Protein AF-A0A066ZMX2-F1 (afdb_monomer_lite)

Secondary structure (DSSP, 8-state):
--HHHHHHHHHHHHHHHHHH-PPPP-------S-PPPHHHHHHHHHHHHHHHHHHHH--SHHHHHHHHHHHHHHHHHHHHHHHHH-S--TT-HHHHHHHHHHHHHH-STTTHHHHHHHHHTTPPP-TT--S-HHHHHHHHHHHHHHHHHHHT----THHHHHHHHHHHTTSS---HHHHHHHHHHHHHHHHHTT-HHHHHHHHHHHHHH-TTSS-HHHHHHHHHH-

Structure (mmCIF, N/CA/C/O backbone):
data_AF-A0A066ZMX2-F1
#
_entry.id   AF-A0A066ZMX2-F1
#
loop_
_atom_site.group_PDB
_atom_site.id
_atom_site.type_symbol
_atom_site.label_atom_id
_atom_site.label_alt_id
_atom_site.label_comp_id
_atom_site.label_asym_id
_atom_site.label_entity_id
_atom_site.label_seq_id
_atom_site.pdbx_PDB_ins_code
_atom_site.Cartn_x
_atom_site.Cartn_y
_atom_site.Cartn_z
_atom_site.occupancy
_atom_site.B_iso_or_equiv
_atom_site.auth_seq_id
_atom_site.auth_comp_id
_atom_site.auth_asym_id
_atom_site.auth_atom_id
_atom_site.pdbx_PDB_model_num
ATOM 1 N N . MET A 1 1 ? -2.407 29.915 6.569 1.00 44.91 1 MET A N 1
ATOM 2 C CA . MET A 1 1 ? -1.915 29.468 5.244 1.00 44.91 1 MET A CA 1
ATOM 3 C C . MET A 1 1 ? -1.936 27.946 5.216 1.00 44.91 1 MET A C 1
ATOM 5 O O . MET A 1 1 ? -1.487 27.346 6.179 1.00 44.91 1 MET A O 1
ATOM 9 N N . SER A 1 2 ? -2.537 27.330 4.193 1.00 49.97 2 SER A N 1
ATOM 10 C CA . SER A 1 2 ? -2.798 25.880 4.171 1.00 49.97 2 SER A CA 1
ATOM 11 C C . SER A 1 2 ? -1.513 25.056 4.014 1.00 49.97 2 SER A C 1
ATOM 13 O O . SER A 1 2 ? -0.726 25.305 3.100 1.00 49.97 2 SER A O 1
ATOM 15 N N . ILE A 1 3 ? -1.333 24.047 4.873 1.00 50.31 3 ILE A N 1
ATOM 16 C CA . ILE A 1 3 ? -0.210 23.088 4.867 1.00 50.31 3 ILE A CA 1
ATOM 17 C C . ILE A 1 3 ? -0.096 22.364 3.511 1.00 50.31 3 ILE A C 1
ATOM 19 O O . ILE A 1 3 ? 1.007 22.119 3.023 1.00 50.31 3 ILE A O 1
ATOM 23 N N . ALA A 1 4 ? -1.225 22.134 2.830 1.00 46.50 4 ALA A N 1
ATOM 24 C CA . ALA A 1 4 ? -1.264 21.530 1.496 1.00 46.50 4 ALA A CA 1
ATOM 25 C C . ALA A 1 4 ? -0.523 22.367 0.433 1.00 46.50 4 ALA A C 1
ATOM 27 O O . ALA A 1 4 ? 0.076 21.823 -0.497 1.00 46.50 4 ALA A O 1
ATOM 28 N N . LEU A 1 5 ? -0.515 23.697 0.581 1.00 56.00 5 LEU A N 1
ATOM 29 C CA . LEU A 1 5 ? 0.176 24.591 -0.347 1.00 56.00 5 LEU A CA 1
ATOM 30 C C . LEU A 1 5 ? 1.694 24.582 -0.118 1.00 56.00 5 LEU A C 1
ATOM 32 O O . LEU A 1 5 ? 2.456 24.679 -1.077 1.00 56.00 5 LEU A O 1
ATOM 36 N N . ALA A 1 6 ? 2.131 24.429 1.135 1.00 58.12 6 ALA A N 1
ATOM 37 C CA . ALA A 1 6 ? 3.546 24.312 1.481 1.00 58.12 6 ALA A CA 1
ATOM 38 C C . ALA A 1 6 ? 4.147 23.005 0.940 1.00 58.12 6 ALA A C 1
ATOM 40 O O . ALA A 1 6 ? 5.227 23.019 0.354 1.00 58.12 6 ALA A O 1
ATOM 41 N N . HIS A 1 7 ? 3.405 21.899 1.031 1.00 57.31 7 HIS A N 1
ATOM 42 C CA . HIS A 1 7 ? 3.832 20.611 0.488 1.00 57.31 7 HIS A CA 1
ATOM 43 C C . HIS A 1 7 ? 3.911 20.618 -1.046 1.00 57.31 7 HIS A C 1
ATOM 45 O O . HIS A 1 7 ? 4.918 20.214 -1.616 1.00 57.31 7 HIS A O 1
ATOM 51 N N . LYS A 1 8 ? 2.903 21.176 -1.733 1.00 56.59 8 LYS A N 1
ATOM 52 C CA . LYS A 1 8 ? 2.921 21.316 -3.202 1.00 56.59 8 LYS A CA 1
ATOM 53 C C . LYS A 1 8 ? 4.101 22.163 -3.697 1.00 56.59 8 LYS A C 1
ATOM 55 O O . LYS A 1 8 ? 4.636 21.897 -4.768 1.00 56.59 8 LYS A O 1
ATOM 60 N N . ARG A 1 9 ? 4.515 23.171 -2.919 1.00 71.00 9 ARG A N 1
ATOM 61 C CA . ARG A 1 9 ? 5.718 23.975 -3.194 1.00 71.00 9 ARG A CA 1
ATOM 62 C C . ARG A 1 9 ? 6.999 23.168 -2.986 1.00 71.00 9 ARG A C 1
ATOM 64 O O . ARG A 1 9 ? 7.857 23.213 -3.856 1.00 71.00 9 ARG A O 1
ATOM 71 N N . LYS A 1 10 ? 7.078 22.381 -1.909 1.00 69.06 10 LYS A N 1
ATOM 72 C CA . LYS A 1 10 ? 8.215 21.491 -1.630 1.00 69.06 10 LYS A CA 1
ATOM 73 C C . LYS A 1 10 ? 8.395 20.430 -2.720 1.00 69.06 10 LYS A C 1
ATOM 75 O O . LYS A 1 10 ? 9.499 20.267 -3.218 1.00 69.06 10 LYS A O 1
ATOM 80 N N . MET A 1 11 ? 7.312 19.788 -3.164 1.00 70.81 11 MET A N 1
ATOM 81 C CA . MET A 1 11 ? 7.364 18.805 -4.258 1.00 70.81 11 MET A CA 1
ATOM 82 C C . MET A 1 11 ? 7.827 19.431 -5.578 1.00 70.81 11 MET A C 1
ATOM 84 O O . MET A 1 11 ? 8.602 18.828 -6.310 1.00 70.81 11 MET A O 1
ATOM 88 N N . ARG A 1 12 ? 7.407 20.671 -5.859 1.00 74.25 12 ARG A N 1
ATOM 89 C CA . ARG A 1 12 ? 7.821 21.401 -7.064 1.00 74.25 12 ARG A CA 1
ATOM 90 C C . ARG A 1 12 ? 9.284 21.863 -7.005 1.00 74.25 12 ARG A C 1
ATOM 92 O O . ARG A 1 12 ? 9.945 21.864 -8.033 1.00 74.25 12 ARG A O 1
ATOM 99 N N . GLN A 1 13 ? 9.790 22.221 -5.823 1.00 72.88 13 GLN A N 1
ATOM 100 C CA . GLN A 1 13 ? 11.210 22.535 -5.618 1.00 72.88 13 GLN A CA 1
ATOM 101 C C . GLN A 1 13 ? 12.093 21.300 -5.789 1.00 72.88 13 GLN A C 1
ATOM 103 O O . GLN A 1 13 ? 13.079 21.369 -6.509 1.00 72.88 13 GLN A O 1
ATOM 108 N N . LEU A 1 14 ? 11.696 20.156 -5.225 1.00 65.38 14 LEU A N 1
ATOM 109 C CA . LEU A 1 14 ? 12.422 18.894 -5.406 1.00 65.38 14 LEU A CA 1
ATOM 110 C C . LEU A 1 14 ? 12.459 18.455 -6.878 1.00 65.38 14 LEU A C 1
ATOM 112 O O . LEU A 1 14 ? 13.464 17.917 -7.331 1.00 65.38 14 LEU A O 1
ATOM 116 N N . GLN A 1 15 ? 11.393 18.729 -7.635 1.00 63.59 15 GLN A N 1
ATOM 117 C CA . GLN A 1 15 ? 11.343 18.481 -9.077 1.00 63.59 15 GLN A CA 1
ATOM 118 C C . GLN A 1 15 ? 12.320 19.381 -9.856 1.00 63.59 15 GLN A C 1
ATOM 120 O O . GLN A 1 15 ? 13.060 18.888 -10.699 1.00 63.59 15 GLN A O 1
ATOM 125 N N . GLN A 1 16 ? 12.397 20.673 -9.521 1.00 65.88 16 GLN A N 1
ATOM 126 C CA . GLN A 1 16 ? 13.340 21.616 -10.144 1.00 65.88 16 GLN A CA 1
ATOM 127 C C . GLN A 1 16 ? 14.805 21.341 -9.765 1.00 65.88 16 GLN A C 1
ATOM 129 O O . GLN A 1 16 ? 15.701 21.489 -10.592 1.00 65.88 16 GLN A O 1
ATOM 134 N N . GLU A 1 17 ? 15.064 20.911 -8.530 1.00 58.88 17 GLU A N 1
ATOM 135 C CA . GLU A 1 17 ? 16.402 20.523 -8.068 1.00 58.88 17 GLU A CA 1
ATOM 136 C C . GLU A 1 17 ? 16.883 19.215 -8.713 1.00 58.88 17 GLU A C 1
ATOM 138 O O . GLU A 1 17 ? 18.080 19.056 -8.953 1.00 58.88 17 GLU A O 1
ATOM 143 N N . ALA A 1 18 ? 15.966 18.293 -9.027 1.00 58.44 18 ALA A N 1
ATOM 144 C CA . ALA A 1 18 ? 16.272 17.075 -9.774 1.00 58.44 18 ALA A CA 1
ATOM 145 C C . ALA A 1 18 ? 16.585 17.367 -11.253 1.00 58.44 18 ALA A C 1
ATOM 147 O O . ALA A 1 18 ? 17.502 16.769 -11.809 1.00 58.44 18 ALA A O 1
ATOM 148 N N . GLU A 1 19 ? 15.889 18.329 -11.867 1.00 50.25 19 GLU A N 1
ATOM 149 C CA . GLU A 1 19 ? 16.158 18.787 -13.241 1.00 50.25 19 GLU A CA 1
ATOM 150 C C . GLU A 1 19 ? 17.521 19.495 -13.378 1.00 50.25 19 GLU A C 1
ATOM 152 O O . GL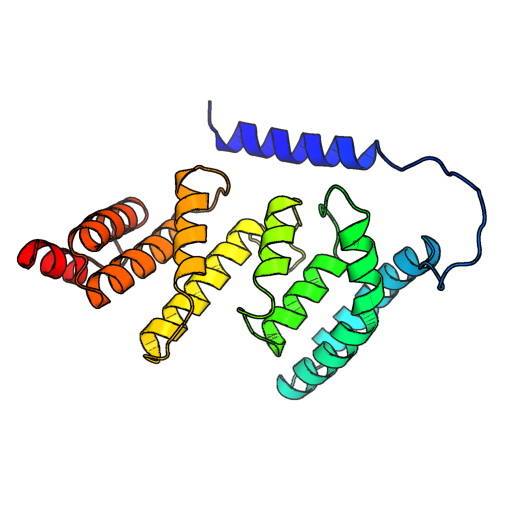U A 1 19 ? 18.125 19.460 -14.447 1.00 50.25 19 GLU A O 1
ATOM 157 N N . GLN A 1 20 ? 18.040 20.098 -12.301 1.00 50.03 20 GLN A N 1
ATOM 158 C CA . GLN A 1 20 ? 19.338 20.792 -12.291 1.00 50.03 20 GLN A CA 1
ATOM 159 C C . GLN A 1 20 ? 20.540 19.903 -11.931 1.00 50.03 20 GLN A C 1
ATOM 161 O O . GLN A 1 20 ? 21.677 20.315 -12.150 1.00 50.03 20 GLN A O 1
ATOM 166 N N . LYS A 1 21 ? 20.329 18.693 -11.396 1.00 45.41 21 LYS A N 1
ATOM 167 C CA . LYS A 1 21 ? 21.398 17.774 -10.958 1.00 45.41 21 LYS A CA 1
ATOM 168 C C . LYS A 1 21 ? 21.592 16.588 -11.910 1.00 45.41 21 LYS A C 1
ATOM 170 O O . LYS A 1 21 ? 21.638 15.441 -11.470 1.00 45.41 21 LYS A O 1
ATOM 175 N N . GLN A 1 22 ? 21.736 16.847 -13.209 1.00 37.38 22 GLN A N 1
ATOM 176 C CA . GLN A 1 22 ? 22.359 15.857 -14.095 1.00 37.38 22 GLN A CA 1
ATOM 177 C C . GLN A 1 22 ? 23.855 15.766 -13.749 1.00 37.38 22 GLN A C 1
ATOM 179 O O . GLN A 1 22 ? 24.522 16.801 -13.750 1.00 37.38 22 GLN A O 1
ATOM 184 N N . PRO A 1 23 ? 24.397 14.583 -13.414 1.00 46.00 23 PRO A N 1
ATOM 185 C CA . PRO A 1 23 ? 25.810 14.466 -13.104 1.00 46.00 23 PRO A CA 1
ATOM 186 C C . PRO A 1 23 ? 26.649 14.555 -14.383 1.00 46.00 23 PRO A C 1
ATOM 188 O O . PRO A 1 23 ? 26.452 13.815 -15.347 1.00 46.00 23 PRO A O 1
ATOM 191 N N . GLU A 1 24 ? 27.587 15.495 -14.340 1.00 41.16 24 GLU A N 1
ATOM 192 C CA . GLU A 1 24 ? 28.732 15.643 -15.229 1.00 41.16 24 GLU A CA 1
ATOM 193 C C . GLU A 1 24 ? 29.638 14.400 -15.107 1.00 41.16 24 GLU A C 1
ATOM 195 O O . GLU A 1 24 ? 29.854 13.865 -14.018 1.00 41.16 24 GLU A O 1
ATOM 200 N N . SER A 1 25 ? 30.100 13.903 -16.253 1.00 41.56 25 SER A N 1
ATOM 201 C CA . SER A 1 25 ? 30.805 12.631 -16.449 1.00 41.56 25 SER A CA 1
ATOM 202 C C . SER A 1 25 ? 32.097 12.488 -15.638 1.00 41.56 25 SER A C 1
ATOM 204 O O . SER A 1 25 ? 32.918 13.403 -15.630 1.00 41.56 25 SER A O 1
ATOM 206 N N . LEU A 1 26 ? 32.352 11.292 -15.094 1.00 38.03 26 LEU A N 1
ATOM 207 C CA . LEU A 1 26 ? 33.681 10.886 -14.629 1.00 38.03 26 LEU A CA 1
ATOM 208 C C . LEU A 1 26 ? 34.094 9.554 -15.265 1.00 38.03 26 LEU A C 1
ATOM 210 O O . LEU A 1 26 ? 33.458 8.522 -15.064 1.00 38.03 26 LEU A O 1
ATOM 214 N N . GLU A 1 27 ? 35.183 9.606 -16.032 1.00 45.22 27 GLU A N 1
ATOM 215 C CA . GLU A 1 27 ? 35.961 8.447 -16.463 1.00 45.22 27 GLU A CA 1
ATOM 216 C C . GLU A 1 27 ? 36.789 7.900 -15.292 1.00 45.22 27 GLU A C 1
ATOM 218 O O . GLU A 1 27 ? 37.417 8.668 -14.566 1.00 45.22 27 GLU A O 1
ATOM 223 N N . THR A 1 28 ? 36.863 6.576 -15.140 1.00 33.50 28 THR A N 1
ATOM 224 C CA . THR A 1 28 ? 38.117 5.817 -14.940 1.00 33.50 28 THR A CA 1
ATOM 225 C C . THR A 1 28 ? 37.807 4.325 -14.835 1.00 33.50 28 THR A C 1
ATOM 227 O O . THR A 1 28 ? 36.862 3.910 -14.173 1.00 33.50 28 THR A O 1
ATOM 230 N N . GLY A 1 29 ? 38.587 3.510 -15.545 1.00 42.88 29 GLY A N 1
ATOM 231 C CA . GLY A 1 29 ? 38.352 2.075 -15.663 1.00 42.88 29 GLY A CA 1
ATOM 232 C C . GLY A 1 29 ? 38.890 1.250 -14.498 1.00 42.88 29 GLY A C 1
ATOM 233 O O . GLY A 1 29 ? 39.952 1.539 -13.956 1.00 42.88 29 GLY A O 1
ATOM 234 N N . THR A 1 30 ? 38.203 0.152 -14.185 1.00 31.91 30 THR A N 1
ATOM 235 C CA . THR A 1 30 ? 38.774 -1.131 -13.741 1.00 31.91 30 THR A CA 1
ATOM 236 C C . THR A 1 30 ? 37.740 -2.231 -14.040 1.00 31.91 30 THR A C 1
ATOM 238 O O . THR A 1 30 ? 36.553 -1.951 -14.166 1.00 31.91 30 THR A O 1
ATOM 241 N N . VAL A 1 31 ? 38.197 -3.465 -14.262 1.00 48.75 31 VAL A N 1
ATOM 242 C CA . VAL A 1 31 ? 37.410 -4.605 -14.766 1.00 48.75 31 VAL A CA 1
ATOM 243 C C . VAL A 1 31 ? 36.279 -4.987 -13.803 1.00 48.75 31 VAL A C 1
ATOM 245 O O . VAL A 1 31 ? 36.534 -5.626 -12.787 1.00 48.75 31 VAL A O 1
ATOM 248 N N . GLU A 1 32 ? 35.031 -4.663 -14.140 1.00 38.44 32 GLU A N 1
ATOM 249 C CA . GLU A 1 32 ? 33.846 -5.066 -13.375 1.00 38.44 32 GLU A CA 1
ATOM 250 C C . GLU A 1 32 ? 32.729 -5.547 -14.315 1.00 38.44 32 GLU A C 1
ATOM 252 O O . GLU A 1 32 ? 32.723 -5.234 -15.506 1.00 38.44 32 GLU A O 1
ATOM 257 N N . LYS A 1 33 ? 31.828 -6.389 -13.786 1.00 41.16 33 LYS A N 1
ATOM 258 C CA . LYS A 1 33 ? 30.612 -6.921 -14.445 1.00 41.16 33 LYS A CA 1
ATOM 259 C C . LYS A 1 33 ? 29.946 -5.847 -15.315 1.00 41.16 33 LYS A C 1
ATOM 261 O O . LYS A 1 33 ? 30.040 -4.694 -14.921 1.00 41.16 33 LYS A O 1
ATOM 266 N N . PRO A 1 34 ? 29.250 -6.181 -16.424 1.00 46.56 34 PRO A N 1
ATOM 267 C CA . PRO A 1 34 ? 28.679 -5.163 -17.302 1.00 46.56 34 PRO A CA 1
ATOM 268 C C . PRO A 1 34 ? 27.754 -4.256 -16.486 1.00 46.56 34 PRO A C 1
ATOM 270 O O . PRO A 1 34 ? 26.636 -4.637 -16.140 1.00 46.56 34 PRO A O 1
ATOM 273 N N . VAL A 1 35 ? 28.274 -3.089 -16.114 1.00 60.34 35 VAL A N 1
ATOM 274 C CA . VAL A 1 35 ? 27.521 -2.022 -15.477 1.00 60.34 35 VAL A CA 1
ATOM 275 C C . VAL A 1 35 ? 26.615 -1.517 -16.583 1.00 60.34 35 VAL A C 1
ATOM 277 O O . VAL A 1 35 ? 27.104 -1.149 -17.653 1.00 60.34 35 VAL A O 1
ATOM 280 N N . LEU A 1 36 ? 25.302 -1.598 -16.365 1.00 69.31 36 LEU A N 1
ATOM 281 C CA . LEU A 1 36 ? 24.330 -1.065 -17.311 1.00 69.31 36 LEU A CA 1
ATOM 282 C C . LEU A 1 36 ? 24.702 0.386 -17.597 1.00 69.31 36 LEU A C 1
ATOM 284 O O . LEU A 1 36 ? 24.808 1.207 -16.687 1.00 69.31 36 LEU A O 1
ATOM 288 N N . THR A 1 37 ? 24.945 0.690 -18.864 1.00 76.69 37 THR A N 1
ATOM 289 C CA . THR A 1 37 ? 25.309 2.042 -19.263 1.00 76.69 37 THR A CA 1
ATOM 290 C C . THR A 1 37 ? 24.077 2.941 -19.196 1.00 76.69 37 THR A C 1
ATOM 292 O O . THR A 1 37 ? 22.932 2.482 -19.248 1.00 76.69 37 THR A O 1
ATOM 295 N N . GLN A 1 38 ? 24.281 4.258 -19.160 1.00 72.31 38 GLN A N 1
ATOM 296 C CA . GLN A 1 38 ? 23.174 5.214 -19.267 1.00 72.31 38 GLN A CA 1
ATOM 297 C C . GLN A 1 38 ? 22.353 5.008 -20.558 1.00 72.31 38 GLN A C 1
ATOM 299 O O . GLN A 1 38 ? 21.141 5.224 -20.568 1.00 72.31 38 GLN A O 1
ATOM 304 N N . ALA A 1 39 ? 22.994 4.526 -21.630 1.00 73.19 39 ALA A N 1
ATOM 305 C CA . ALA A 1 39 ? 22.327 4.156 -22.874 1.00 73.19 39 ALA A CA 1
ATOM 306 C C . ALA A 1 39 ? 21.406 2.933 -22.703 1.00 73.19 39 ALA A C 1
ATOM 308 O O . ALA A 1 39 ? 20.306 2.918 -23.258 1.00 73.19 39 ALA A O 1
ATOM 309 N N . ASP A 1 40 ? 21.796 1.946 -21.892 1.00 79.31 40 ASP A N 1
ATOM 310 C CA . ASP A 1 40 ? 20.967 0.769 -21.601 1.00 79.31 40 ASP A CA 1
ATOM 311 C C . ASP A 1 40 ? 19.734 1.130 -20.757 1.00 79.31 40 ASP A C 1
ATOM 313 O O . ASP A 1 40 ? 18.637 0.609 -20.986 1.00 79.31 40 ASP A O 1
ATOM 317 N N . LEU A 1 41 ? 19.874 2.075 -19.822 1.00 77.44 41 LEU A N 1
ATOM 318 C CA . LEU A 1 41 ? 18.753 2.609 -19.036 1.00 77.44 41 LEU A CA 1
ATOM 319 C C . LEU A 1 41 ? 17.780 3.428 -19.904 1.00 77.44 41 LEU A C 1
ATOM 321 O O . LEU A 1 41 ? 16.558 3.284 -19.789 1.00 77.44 41 LEU A O 1
ATOM 325 N N . ALA A 1 42 ? 18.305 4.244 -20.822 1.00 75.00 42 ALA A N 1
ATOM 326 C CA . ALA A 1 42 ? 17.492 4.993 -21.782 1.00 75.00 42 ALA A CA 1
ATOM 327 C C . ALA A 1 42 ? 16.737 4.059 -22.745 1.00 75.00 42 ALA A C 1
ATOM 329 O O . ALA A 1 42 ? 15.545 4.252 -23.005 1.00 75.00 42 ALA A O 1
ATOM 330 N N . LYS A 1 43 ? 17.397 2.995 -23.216 1.00 82.00 43 LYS A N 1
ATOM 331 C CA . LYS A 1 43 ? 16.760 1.949 -24.023 1.00 82.00 43 LYS A CA 1
ATOM 332 C C . LYS A 1 43 ? 15.652 1.239 -23.246 1.00 82.00 43 LYS A C 1
ATOM 334 O O . LYS A 1 43 ? 14.549 1.104 -23.763 1.00 82.00 43 LYS A O 1
ATOM 339 N N . SER A 1 44 ? 15.908 0.873 -21.990 1.00 84.44 44 SER A N 1
ATOM 340 C CA . SER A 1 44 ? 14.910 0.230 -21.122 1.00 84.44 44 SER A CA 1
ATOM 341 C C . SER A 1 44 ? 13.641 1.076 -20.973 1.00 84.44 44 SER A C 1
ATOM 343 O O . SER A 1 44 ? 12.539 0.531 -20.957 1.00 84.44 44 SER A O 1
ATOM 345 N N . SER A 1 45 ? 13.791 2.403 -20.927 1.00 78.19 45 SER A N 1
ATOM 346 C CA . SER A 1 45 ? 12.664 3.343 -20.879 1.00 78.19 45 SER A CA 1
ATOM 347 C C . SER A 1 45 ? 11.869 3.390 -22.188 1.00 78.19 45 SER A C 1
ATOM 349 O O . SER A 1 45 ? 10.655 3.536 -22.150 1.00 78.19 45 SER A O 1
ATOM 351 N N . THR A 1 46 ? 12.527 3.229 -23.340 1.00 82.06 46 THR A N 1
ATOM 352 C CA . THR A 1 46 ? 11.849 3.163 -24.650 1.00 82.06 46 THR A CA 1
ATOM 353 C C . THR A 1 46 ? 11.108 1.837 -24.823 1.00 82.06 46 THR A C 1
ATOM 355 O O . THR A 1 46 ? 9.957 1.813 -25.255 1.00 82.06 46 THR A O 1
ATOM 358 N N . ASP A 1 47 ? 11.744 0.731 -24.433 1.00 91.56 47 ASP A N 1
ATOM 359 C CA . ASP A 1 47 ? 11.142 -0.604 -24.488 1.00 91.56 47 ASP A CA 1
ATOM 360 C C . ASP A 1 47 ? 9.888 -0.695 -23.595 1.00 91.56 47 ASP A C 1
ATOM 362 O O . ASP A 1 47 ? 8.941 -1.411 -23.925 1.00 91.56 47 ASP A O 1
ATOM 366 N N . LEU A 1 48 ? 9.853 0.072 -22.496 1.00 94.44 48 LEU A N 1
ATOM 367 C CA . LEU A 1 48 ? 8.748 0.077 -21.536 1.00 94.44 48 LEU A CA 1
ATOM 368 C C . LEU A 1 48 ? 7.415 0.474 -22.181 1.00 94.44 48 LEU A C 1
ATOM 370 O O . LEU A 1 48 ? 6.392 -0.145 -21.896 1.00 94.44 48 LEU A O 1
ATOM 374 N N . ASP A 1 49 ? 7.400 1.472 -23.065 1.00 92.19 49 ASP A N 1
ATOM 375 C CA . ASP A 1 49 ? 6.160 1.931 -23.704 1.00 92.19 49 ASP A CA 1
ATOM 376 C C . ASP A 1 49 ? 5.571 0.871 -24.654 1.00 92.19 49 ASP A C 1
ATOM 378 O O . ASP A 1 49 ? 4.346 0.689 -24.727 1.00 92.19 49 ASP A O 1
ATOM 382 N N . ALA A 1 50 ? 6.439 0.128 -25.348 1.00 94.12 50 ALA A N 1
ATOM 383 C CA . ALA A 1 50 ? 6.034 -0.994 -26.190 1.00 94.12 50 ALA A CA 1
ATOM 384 C C . ALA A 1 50 ? 5.460 -2.140 -25.342 1.00 94.12 50 ALA A C 1
ATOM 386 O O . ALA A 1 50 ? 4.382 -2.657 -25.651 1.00 94.12 50 ALA A O 1
ATOM 387 N N . ASP A 1 51 ? 6.116 -2.473 -24.230 1.00 96.25 51 ASP A N 1
ATOM 388 C CA . ASP A 1 51 ? 5.670 -3.528 -23.318 1.00 96.25 51 ASP A CA 1
ATOM 389 C C . ASP A 1 51 ? 4.346 -3.173 -22.621 1.00 96.25 51 ASP A C 1
ATOM 391 O O . ASP A 1 51 ? 3.448 -4.012 -22.510 1.00 96.25 51 ASP A O 1
ATOM 395 N N . LEU A 1 52 ? 4.160 -1.912 -22.218 1.00 94.94 52 LEU A N 1
ATOM 396 C CA . LEU A 1 52 ? 2.888 -1.418 -21.681 1.00 94.94 52 LEU A CA 1
ATOM 397 C C . LEU A 1 52 ? 1.760 -1.511 -22.713 1.00 94.94 52 LEU A C 1
ATOM 399 O O . LEU A 1 52 ? 0.617 -1.814 -22.364 1.00 94.94 52 LEU A O 1
ATOM 403 N N . THR A 1 53 ? 2.061 -1.258 -23.986 1.00 94.62 53 THR A N 1
ATOM 404 C CA . THR A 1 53 ? 1.093 -1.412 -25.080 1.00 94.62 53 THR A CA 1
ATOM 405 C C . THR A 1 53 ? 0.724 -2.880 -25.284 1.00 94.62 53 THR A C 1
ATOM 407 O O . THR A 1 53 ? -0.463 -3.199 -25.378 1.00 94.62 53 THR A O 1
ATOM 410 N N . ALA A 1 54 ? 1.710 -3.780 -25.268 1.00 94.38 54 ALA A N 1
ATOM 411 C CA . ALA A 1 54 ? 1.485 -5.220 -25.357 1.00 94.38 54 ALA A CA 1
ATOM 412 C C . ALA A 1 54 ? 0.617 -5.736 -24.195 1.00 94.38 54 ALA A C 1
ATOM 414 O O . ALA A 1 54 ? -0.369 -6.431 -24.430 1.00 94.38 54 ALA A O 1
ATOM 415 N N . LEU A 1 55 ? 0.900 -5.320 -22.955 1.00 94.94 55 LEU A N 1
ATOM 416 C CA . LEU A 1 55 ? 0.095 -5.670 -21.777 1.00 94.94 55 LEU A CA 1
ATOM 417 C C . LEU A 1 55 ? -1.371 -5.234 -21.903 1.00 94.94 55 LEU A C 1
ATOM 419 O O . LEU A 1 55 ? -2.272 -5.990 -21.535 1.00 94.94 55 LEU A O 1
ATOM 423 N N . ARG A 1 56 ? -1.624 -4.021 -22.415 1.00 92.88 56 ARG A N 1
ATOM 424 C CA . ARG A 1 56 ? -2.988 -3.495 -22.613 1.00 92.88 56 ARG A CA 1
ATOM 425 C C . ARG A 1 56 ? -3.760 -4.250 -23.694 1.00 92.88 56 ARG A C 1
ATOM 427 O O . ARG A 1 56 ? -4.984 -4.304 -23.617 1.00 92.88 56 ARG A O 1
ATOM 434 N N . ALA A 1 57 ? -3.067 -4.819 -24.678 1.00 95.25 57 ALA A N 1
ATOM 435 C CA . ALA A 1 57 ? -3.684 -5.575 -25.763 1.00 95.25 57 ALA A CA 1
ATOM 436 C C . ALA A 1 57 ? -4.148 -6.982 -25.342 1.00 95.25 57 ALA A C 1
ATOM 438 O O . ALA A 1 57 ? -4.986 -7.566 -26.027 1.00 95.25 57 ALA A O 1
ATOM 439 N N . ILE A 1 58 ? -3.643 -7.523 -24.226 1.00 95.25 58 ILE A N 1
ATOM 440 C CA . ILE A 1 58 ? -4.025 -8.849 -23.722 1.00 95.25 58 ILE A CA 1
ATOM 441 C C . ILE A 1 58 ? -5.323 -8.736 -22.903 1.00 95.25 58 ILE A C 1
ATOM 443 O O . ILE A 1 58 ? -5.315 -8.100 -21.841 1.00 95.25 58 ILE A O 1
ATOM 447 N N . PRO A 1 59 ? -6.443 -9.347 -23.341 1.00 90.31 59 PRO A N 1
ATOM 448 C CA . PRO A 1 59 ? -7.711 -9.268 -22.620 1.00 90.31 59 PRO A CA 1
ATOM 449 C C . PRO A 1 59 ? -7.763 -10.205 -21.407 1.00 90.31 59 PRO A C 1
ATOM 451 O O . PRO A 1 59 ? -8.373 -9.850 -20.400 1.00 90.31 59 PRO A O 1
ATOM 454 N N . ASP A 1 60 ? -7.133 -11.379 -21.495 1.00 94.81 60 ASP A N 1
ATOM 455 C CA . ASP A 1 60 ? -7.161 -12.387 -20.438 1.00 94.81 60 ASP A CA 1
ATOM 456 C C . ASP A 1 60 ? -6.225 -12.021 -19.278 1.00 94.81 60 ASP A C 1
ATOM 458 O O . ASP A 1 60 ? -5.089 -11.584 -19.470 1.00 94.81 60 ASP A O 1
ATOM 462 N N . HIS A 1 61 ? -6.710 -12.197 -18.050 1.00 92.56 61 HIS A N 1
ATOM 463 C CA . HIS A 1 61 ? -5.951 -11.840 -16.855 1.00 92.56 61 HIS A CA 1
ATOM 464 C C . HIS A 1 61 ? -4.747 -12.760 -16.622 1.00 92.56 61 HIS A C 1
ATOM 466 O O . HIS A 1 61 ? -3.688 -12.265 -16.244 1.00 92.56 61 HIS A O 1
ATOM 472 N N . LYS A 1 62 ? -4.874 -14.068 -16.876 1.00 94.50 62 LYS A N 1
ATOM 473 C CA . LYS A 1 62 ? -3.784 -15.030 -16.653 1.00 94.50 62 LYS A CA 1
ATOM 474 C C . LYS A 1 62 ? -2.661 -14.824 -17.658 1.00 94.50 62 LYS A C 1
ATOM 476 O O . LYS A 1 62 ? -1.499 -14.801 -17.263 1.00 94.50 62 LYS A O 1
ATOM 481 N N . ASP A 1 63 ? -3.007 -14.619 -18.925 1.00 94.56 63 ASP A N 1
ATOM 482 C CA . ASP A 1 63 ? -2.021 -14.329 -19.971 1.00 94.56 63 ASP A CA 1
ATOM 483 C C . ASP A 1 63 ? -1.297 -13.003 -19.694 1.00 94.56 63 ASP A C 1
ATOM 485 O O . ASP A 1 63 ? -0.087 -12.881 -19.902 1.00 94.56 63 ASP A O 1
ATOM 489 N N . ARG A 1 64 ? -2.018 -12.007 -19.158 1.00 95.38 64 ARG A N 1
ATOM 490 C CA . ARG A 1 64 ? -1.422 -10.731 -18.752 1.00 95.38 64 ARG A CA 1
ATOM 491 C C . ARG A 1 64 ? -0.447 -10.909 -17.590 1.00 95.38 64 ARG A C 1
ATOM 493 O O . ARG A 1 64 ? 0.626 -10.312 -17.617 1.00 95.38 64 ARG A O 1
ATOM 500 N N . ASP A 1 65 ? -0.795 -11.713 -16.591 1.00 96.38 65 ASP A N 1
ATOM 501 C CA . ASP A 1 65 ? 0.086 -11.988 -15.453 1.00 96.38 65 ASP A CA 1
ATOM 502 C C . ASP A 1 65 ? 1.329 -12.789 -15.867 1.00 96.38 65 ASP A C 1
ATOM 504 O O . ASP A 1 65 ? 2.413 -12.563 -15.329 1.00 96.38 65 ASP A O 1
ATOM 508 N N . GLU A 1 66 ? 1.223 -13.663 -16.870 1.00 96.69 66 GLU A N 1
ATOM 509 C CA . GLU A 1 66 ? 2.384 -14.358 -17.429 1.00 96.69 66 GLU A CA 1
ATOM 510 C C . GLU A 1 66 ? 3.337 -13.398 -18.154 1.00 96.69 66 GLU A C 1
ATOM 512 O O . GLU A 1 66 ? 4.550 -13.453 -17.938 1.00 96.69 66 GLU A O 1
ATOM 517 N N . LEU A 1 67 ? 2.809 -12.445 -18.931 1.00 96.81 67 LEU A N 1
ATOM 518 C CA . LEU A 1 67 ? 3.642 -11.392 -19.516 1.00 96.81 67 LEU A CA 1
ATOM 519 C C . LEU A 1 67 ? 4.285 -10.519 -18.426 1.00 96.81 67 LEU A C 1
ATOM 521 O O . LEU A 1 67 ? 5.478 -10.232 -18.506 1.00 96.81 67 LEU A O 1
ATOM 525 N N . LYS A 1 68 ? 3.549 -10.144 -17.370 1.00 98.00 68 LYS A N 1
ATOM 526 C CA . LYS A 1 68 ? 4.121 -9.393 -16.238 1.00 98.00 68 LYS A CA 1
ATOM 527 C C . LYS A 1 68 ? 5.312 -10.119 -15.616 1.00 98.00 68 LYS A C 1
ATOM 529 O O . LYS A 1 68 ? 6.321 -9.469 -15.385 1.00 98.00 68 LYS A O 1
ATOM 534 N N . LYS A 1 69 ? 5.254 -11.439 -15.397 1.00 98.00 69 LYS A N 1
ATOM 535 C CA . LYS A 1 69 ? 6.405 -12.216 -14.883 1.00 98.00 69 LYS A CA 1
ATOM 536 C C . LYS A 1 69 ? 7.639 -12.081 -15.771 1.00 98.00 69 LYS A C 1
ATOM 538 O O . LYS A 1 69 ? 8.737 -11.860 -15.265 1.00 98.00 69 LYS A O 1
ATOM 543 N N . GLN A 1 70 ? 7.457 -12.177 -17.088 1.00 97.19 70 GLN A N 1
ATOM 544 C CA . GLN A 1 70 ? 8.551 -12.017 -18.050 1.00 97.19 70 GLN A CA 1
ATOM 545 C C . GLN A 1 70 ? 9.137 -10.600 -17.999 1.00 97.19 70 GLN A C 1
ATOM 547 O O . GLN A 1 70 ? 10.356 -10.433 -18.012 1.00 97.19 70 GLN A O 1
ATOM 552 N N . LEU A 1 71 ? 8.283 -9.581 -17.881 1.00 97.44 71 LEU A N 1
ATOM 553 C CA . LEU A 1 71 ? 8.702 -8.182 -17.777 1.00 97.44 71 LEU A CA 1
ATOM 554 C C . LEU A 1 71 ? 9.387 -7.870 -16.440 1.00 97.44 71 LEU A C 1
ATOM 556 O O . LEU A 1 71 ? 10.391 -7.161 -16.425 1.00 97.44 71 LEU A O 1
ATOM 560 N N . ILE A 1 72 ? 8.903 -8.428 -15.329 1.00 97.75 72 ILE A N 1
ATOM 561 C CA . ILE A 1 72 ? 9.546 -8.316 -14.013 1.00 97.75 72 ILE A CA 1
ATOM 562 C C . ILE A 1 72 ? 10.991 -8.806 -14.102 1.00 97.75 72 ILE A C 1
ATOM 564 O O . ILE A 1 72 ? 11.889 -8.127 -13.604 1.00 97.75 72 ILE A O 1
ATOM 568 N N . GLU A 1 73 ? 11.224 -9.936 -14.774 1.00 96.94 73 GLU A N 1
ATOM 569 C CA . GLU A 1 73 ? 12.571 -10.474 -14.949 1.00 96.94 73 GLU A CA 1
ATOM 570 C C . GLU A 1 73 ? 13.411 -9.641 -15.924 1.00 96.94 73 GLU A C 1
ATOM 572 O O . GLU A 1 73 ? 14.536 -9.268 -15.590 1.00 96.94 73 GLU A O 1
ATOM 577 N N . LYS A 1 74 ? 12.847 -9.252 -17.077 1.00 95.50 74 LYS A N 1
ATOM 578 C CA . LYS A 1 74 ? 13.496 -8.365 -18.062 1.00 95.50 74 LYS A CA 1
ATOM 579 C C . LYS A 1 74 ? 14.027 -7.081 -17.417 1.00 95.50 74 LYS A C 1
ATOM 581 O O . LYS A 1 74 ? 15.135 -6.646 -17.723 1.00 95.50 74 LYS A O 1
ATOM 586 N N . TYR A 1 75 ? 13.237 -6.477 -16.533 1.00 96.12 75 TYR A N 1
ATOM 587 C CA . TYR A 1 75 ? 13.533 -5.175 -15.938 1.00 96.12 75 TYR A CA 1
ATOM 588 C C . TYR A 1 75 ? 14.173 -5.233 -14.555 1.00 96.12 75 TYR A C 1
ATOM 590 O O . TYR A 1 75 ? 14.547 -4.182 -14.032 1.00 96.12 75 TYR A O 1
ATOM 598 N N . ARG A 1 76 ? 14.374 -6.428 -13.987 1.00 94.69 76 ARG A N 1
ATOM 599 C CA . ARG A 1 76 ? 15.001 -6.597 -12.671 1.00 94.69 76 ARG A CA 1
ATOM 600 C C . ARG A 1 76 ? 16.340 -5.870 -12.600 1.00 94.69 76 ARG A C 1
ATOM 602 O O . ARG A 1 76 ? 16.519 -5.013 -11.744 1.00 94.69 76 ARG A O 1
ATOM 609 N N . GLN A 1 77 ? 17.265 -6.174 -13.509 1.00 92.50 77 GLN A N 1
ATOM 610 C CA . GLN A 1 77 ? 18.609 -5.594 -13.464 1.00 92.50 77 GLN A CA 1
ATOM 611 C C . GLN A 1 77 ? 18.591 -4.058 -13.652 1.00 92.50 77 GLN A C 1
ATOM 613 O O . GLN A 1 77 ? 19.142 -3.375 -12.789 1.00 92.50 77 GLN A O 1
ATOM 618 N N . PRO A 1 78 ? 17.913 -3.482 -14.672 1.00 92.38 78 PRO A N 1
ATOM 619 C CA . PRO A 1 78 ? 17.781 -2.027 -14.800 1.00 92.38 78 PRO A CA 1
ATOM 620 C C . PRO A 1 78 ? 17.188 -1.327 -13.578 1.00 92.38 78 PRO A C 1
ATOM 622 O O . PRO A 1 78 ? 17.714 -0.305 -13.144 1.00 92.38 78 PRO A O 1
ATOM 625 N N . VAL A 1 79 ? 16.116 -1.872 -12.998 1.00 93.44 79 VAL A N 1
ATOM 626 C CA . VAL A 1 79 ? 15.478 -1.274 -11.820 1.00 93.44 79 VAL A CA 1
ATOM 627 C C . VAL A 1 79 ? 16.406 -1.326 -10.616 1.00 93.44 79 VAL A C 1
ATOM 629 O O . VAL A 1 79 ? 16.536 -0.325 -9.919 1.00 93.44 79 VAL A O 1
ATOM 632 N N . MET A 1 80 ? 17.102 -2.442 -10.394 1.00 91.62 80 MET A N 1
ATOM 633 C CA . MET A 1 80 ? 18.038 -2.565 -9.276 1.00 91.62 80 MET A CA 1
ATOM 634 C C . MET A 1 80 ? 19.189 -1.556 -9.366 1.00 91.62 80 MET A C 1
ATOM 636 O O . MET A 1 80 ? 19.578 -1.012 -8.336 1.00 91.62 80 MET A O 1
ATOM 640 N N . GLU A 1 81 ? 19.710 -1.265 -10.562 1.00 89.56 81 GLU A N 1
ATOM 641 C CA . GLU A 1 81 ? 20.721 -0.209 -10.734 1.00 89.56 81 GLU A CA 1
ATOM 642 C C . GLU A 1 81 ? 20.131 1.187 -10.473 1.00 89.56 81 GLU A C 1
ATOM 644 O O . GLU A 1 81 ? 20.703 1.968 -9.712 1.00 89.56 81 GLU A O 1
ATOM 649 N N . ILE A 1 82 ? 18.919 1.474 -10.971 1.00 88.75 82 ILE A N 1
ATOM 650 C CA . ILE A 1 82 ? 18.221 2.733 -10.653 1.00 88.75 82 ILE A CA 1
ATOM 651 C C . ILE A 1 82 ? 18.020 2.880 -9.135 1.00 88.75 82 ILE A C 1
ATOM 653 O O . ILE A 1 82 ? 18.211 3.959 -8.573 1.00 88.75 82 ILE A O 1
ATOM 657 N N . MET A 1 83 ? 17.650 1.804 -8.442 1.00 90.06 83 MET A N 1
ATOM 658 C CA . MET A 1 83 ? 17.378 1.860 -7.007 1.00 90.06 83 MET A CA 1
ATOM 659 C C . MET A 1 83 ? 18.634 2.098 -6.156 1.00 90.06 83 MET A C 1
ATOM 661 O O . MET A 1 83 ? 18.516 2.709 -5.089 1.00 90.06 83 MET A O 1
ATOM 665 N N . LYS A 1 84 ? 19.816 1.667 -6.619 1.00 87.50 84 LYS A N 1
ATOM 666 C CA . LYS A 1 84 ? 21.104 1.917 -5.950 1.00 87.50 84 LYS A CA 1
ATOM 667 C C . LYS A 1 84 ? 21.577 3.358 -6.123 1.00 87.50 84 LYS A C 1
ATOM 669 O O . LYS A 1 84 ? 21.949 3.994 -5.137 1.00 87.50 84 LYS A O 1
ATOM 674 N N . ASP A 1 85 ? 21.535 3.865 -7.351 1.00 77.19 85 ASP A N 1
ATOM 675 C CA . ASP A 1 85 ? 22.278 5.075 -7.719 1.00 77.19 85 ASP A CA 1
ATOM 676 C C . ASP A 1 85 ? 21.463 6.363 -7.554 1.00 77.19 85 ASP A C 1
ATOM 678 O O . ASP A 1 85 ? 22.017 7.446 -7.342 1.00 77.19 85 ASP A O 1
ATOM 682 N N . TYR A 1 86 ? 20.131 6.281 -7.621 1.00 67.88 86 TYR A N 1
ATOM 683 C CA . TYR A 1 86 ? 19.296 7.478 -7.641 1.00 67.88 86 TYR A CA 1
ATOM 684 C C . TYR A 1 86 ? 18.916 7.953 -6.234 1.00 67.88 86 TYR A C 1
ATOM 686 O O . TYR A 1 86 ? 18.304 7.245 -5.426 1.00 67.88 86 TYR A O 1
ATOM 694 N N . GLY A 1 87 ? 19.205 9.229 -5.963 1.00 77.00 87 GLY A N 1
ATOM 695 C CA . GLY A 1 87 ? 18.767 9.924 -4.748 1.00 77.00 87 GLY A CA 1
ATOM 696 C C . GLY A 1 87 ? 17.252 10.176 -4.686 1.00 77.00 87 GLY A C 1
ATOM 697 O O . GLY A 1 87 ? 16.707 10.273 -3.591 1.00 77.00 87 GLY A O 1
ATOM 698 N N . SER A 1 88 ? 16.574 10.239 -5.840 1.00 89.31 88 SER A N 1
ATOM 699 C CA . SER A 1 88 ? 15.132 10.491 -5.985 1.00 89.31 88 SER A CA 1
ATOM 700 C C . SER A 1 88 ? 14.531 9.598 -7.070 1.00 89.31 88 SER A C 1
ATOM 702 O O . SER A 1 88 ? 15.159 9.369 -8.103 1.00 89.31 88 SER A O 1
ATOM 704 N N . PHE A 1 89 ? 13.304 9.125 -6.849 1.00 93.44 89 PHE A N 1
ATOM 705 C CA . PHE A 1 89 ? 12.530 8.324 -7.803 1.00 93.44 89 PHE A CA 1
ATOM 706 C C . PHE A 1 89 ? 11.439 9.129 -8.523 1.00 93.44 89 PHE A C 1
ATOM 708 O O . PHE A 1 89 ? 10.618 8.560 -9.244 1.00 93.44 89 PHE A O 1
ATOM 715 N N . ALA A 1 90 ? 11.412 10.452 -8.360 1.00 90.88 90 ALA A N 1
ATOM 716 C CA . ALA A 1 90 ? 10.466 11.293 -9.083 1.00 90.88 90 ALA A CA 1
ATOM 717 C C . ALA A 1 90 ? 10.615 11.100 -10.606 1.00 90.88 90 ALA A C 1
ATOM 719 O O . ALA A 1 90 ? 11.714 11.212 -11.146 1.00 90.88 90 ALA A O 1
ATOM 720 N N . GLY A 1 91 ? 9.513 10.790 -11.297 1.00 88.94 91 GLY A N 1
ATOM 721 C CA . GLY A 1 91 ? 9.491 10.549 -12.744 1.00 88.94 91 GLY A CA 1
ATOM 722 C C . GLY A 1 91 ? 10.039 9.190 -13.201 1.00 88.94 91 GLY A C 1
ATOM 723 O O . GLY A 1 91 ? 10.078 8.936 -14.404 1.00 88.94 91 GLY A O 1
ATOM 724 N N . GLN A 1 92 ? 10.445 8.300 -12.287 1.00 92.25 92 GLN A N 1
ATOM 725 C CA . GLN A 1 92 ? 10.997 6.984 -12.634 1.00 92.25 92 GLN A CA 1
ATOM 726 C C . GLN A 1 92 ? 9.897 5.980 -13.015 1.00 92.25 92 GLN A C 1
ATOM 728 O O . GLN A 1 92 ? 9.535 5.092 -12.239 1.00 92.25 92 GLN A O 1
ATOM 733 N N . LYS A 1 93 ? 9.380 6.103 -14.244 1.00 93.44 93 LYS A N 1
ATOM 734 C CA . LYS A 1 93 ? 8.287 5.268 -14.778 1.00 93.44 93 LYS A CA 1
ATOM 735 C C . LYS A 1 93 ? 8.568 3.775 -14.693 1.00 93.44 93 LYS A C 1
ATOM 737 O O . LYS A 1 93 ? 7.676 2.993 -14.374 1.00 93.44 93 LYS A O 1
ATOM 742 N N . LEU A 1 94 ? 9.807 3.389 -14.990 1.00 94.31 94 LEU A N 1
ATOM 743 C CA . LEU A 1 94 ? 10.211 1.991 -14.998 1.00 94.31 94 LEU A CA 1
ATOM 744 C C . LEU A 1 94 ? 10.128 1.377 -13.596 1.00 94.31 94 LEU A C 1
ATOM 746 O O . LEU A 1 94 ? 9.582 0.290 -13.438 1.00 94.31 94 LEU A O 1
ATOM 750 N N . VAL A 1 95 ? 10.592 2.108 -12.578 1.00 95.56 95 VAL A N 1
ATOM 751 C CA . VAL A 1 95 ? 10.494 1.687 -11.173 1.00 95.56 95 VAL A CA 1
ATOM 752 C C . VAL A 1 95 ? 9.028 1.568 -10.758 1.00 95.56 95 VAL A C 1
ATOM 754 O O . VAL A 1 95 ? 8.644 0.564 -10.162 1.00 95.56 95 VAL A O 1
ATOM 757 N N . PHE A 1 96 ? 8.195 2.551 -11.121 1.00 96.44 96 PHE A N 1
ATOM 758 C CA . PHE A 1 96 ? 6.759 2.519 -10.838 1.00 96.44 96 PHE A CA 1
ATOM 759 C C . PHE A 1 96 ? 6.083 1.267 -11.405 1.00 96.44 96 PHE A C 1
ATOM 761 O O . PHE A 1 96 ? 5.471 0.505 -10.655 1.00 96.44 96 PHE A O 1
ATOM 768 N N . TRP A 1 97 ? 6.210 1.022 -12.711 1.00 97.12 97 TRP A N 1
ATOM 769 C CA . TRP A 1 97 ? 5.548 -0.115 -13.350 1.00 97.12 97 TRP A CA 1
ATOM 770 C C . TRP A 1 97 ? 6.093 -1.457 -12.883 1.00 97.12 97 TRP A C 1
ATOM 772 O O . TRP A 1 97 ? 5.309 -2.377 -12.666 1.00 97.12 97 TRP A O 1
ATOM 782 N N . TRP A 1 98 ? 7.402 -1.559 -12.653 1.00 97.50 98 TRP A N 1
ATOM 783 C CA . TRP A 1 98 ? 8.004 -2.783 -12.139 1.00 97.50 98 TRP A CA 1
ATOM 784 C C . TRP A 1 98 ? 7.461 -3.151 -10.754 1.00 97.50 98 TRP A C 1
ATOM 786 O O . TRP A 1 98 ? 7.037 -4.288 -10.552 1.00 97.50 98 TRP A O 1
ATOM 796 N N . ILE A 1 99 ? 7.374 -2.187 -9.830 1.00 97.62 99 ILE A N 1
ATOM 797 C CA . ILE A 1 99 ? 6.744 -2.401 -8.517 1.00 97.62 99 ILE A CA 1
ATOM 798 C C . ILE A 1 99 ? 5.280 -2.824 -8.684 1.00 97.62 99 ILE A C 1
ATOM 800 O O . ILE A 1 99 ? 4.815 -3.729 -7.993 1.00 97.62 99 ILE A O 1
ATOM 804 N N . MET A 1 100 ? 4.549 -2.205 -9.613 1.00 97.12 100 MET A N 1
ATOM 805 C CA . MET A 1 100 ? 3.126 -2.493 -9.788 1.00 97.12 100 MET A CA 1
ATOM 806 C C . MET A 1 100 ? 2.855 -3.874 -10.371 1.00 97.12 100 MET A C 1
ATOM 808 O O . MET A 1 100 ? 1.954 -4.568 -9.906 1.00 97.12 100 MET A O 1
ATOM 812 N N . TRP A 1 101 ? 3.666 -4.320 -11.325 1.00 97.88 101 TRP A N 1
ATOM 813 C CA . TRP A 1 101 ? 3.571 -5.683 -11.838 1.00 97.88 101 TRP A CA 1
ATOM 814 C C . TRP A 1 101 ? 3.914 -6.717 -10.776 1.00 97.88 101 TRP A C 1
ATOM 816 O O . TRP A 1 101 ? 3.244 -7.745 -10.699 1.00 97.88 101 TRP A O 1
ATOM 826 N N . ARG A 1 102 ? 4.916 -6.444 -9.932 1.00 98.19 102 ARG A N 1
ATOM 827 C CA . ARG A 1 102 ? 5.228 -7.323 -8.803 1.00 98.19 102 ARG A CA 1
ATOM 828 C C . ARG A 1 102 ? 4.079 -7.372 -7.808 1.00 98.19 102 ARG A C 1
ATOM 830 O O . ARG A 1 102 ? 3.731 -8.462 -7.378 1.00 98.19 102 ARG A O 1
ATOM 837 N N . LEU A 1 103 ? 3.438 -6.244 -7.497 1.00 97.50 103 LEU A N 1
ATOM 838 C CA . LEU A 1 103 ? 2.272 -6.242 -6.610 1.00 97.50 103 LEU A CA 1
ATOM 839 C C . LEU A 1 103 ? 1.140 -7.129 -7.157 1.00 97.50 103 LEU A C 1
ATOM 841 O O . LEU A 1 103 ? 0.538 -7.883 -6.395 1.00 97.50 103 LEU A O 1
ATOM 845 N N . ASP A 1 104 ? 0.886 -7.074 -8.467 1.00 96.38 104 ASP A N 1
ATOM 846 C CA . ASP A 1 104 ? -0.146 -7.886 -9.120 1.00 96.38 104 ASP A CA 1
ATOM 847 C C . ASP A 1 104 ? 0.162 -9.396 -9.094 1.00 96.38 104 ASP A C 1
ATOM 849 O O . ASP A 1 104 ? -0.754 -10.206 -8.967 1.00 96.38 104 ASP A O 1
ATOM 853 N N . VAL A 1 105 ? 1.434 -9.781 -9.257 1.00 97.31 105 VAL A N 1
ATOM 854 C CA . VAL A 1 105 ? 1.849 -11.181 -9.478 1.00 97.31 105 VAL A CA 1
ATOM 855 C C . VAL A 1 105 ? 2.361 -11.864 -8.209 1.00 97.31 105 VAL A C 1
ATOM 857 O O . VAL A 1 105 ? 2.082 -13.040 -7.980 1.00 97.31 105 VAL A O 1
ATOM 860 N N . GLU A 1 106 ? 3.149 -11.153 -7.410 1.00 97.25 106 GLU A N 1
ATOM 861 C CA . GLU A 1 106 ? 3.819 -11.660 -6.207 1.00 97.25 106 GLU A CA 1
ATOM 862 C C . GLU A 1 106 ? 3.020 -11.349 -4.932 1.00 97.25 106 GLU A C 1
ATOM 864 O O . GLU A 1 106 ? 3.218 -11.994 -3.905 1.00 97.25 106 GLU A O 1
ATOM 869 N N . GLY A 1 107 ? 2.094 -10.387 -4.996 1.00 96.12 107 GLY A N 1
ATOM 870 C CA . GLY A 1 107 ? 1.316 -9.922 -3.853 1.00 96.12 107 GLY A CA 1
ATOM 871 C C . GLY A 1 107 ? 2.023 -8.832 -3.045 1.00 96.12 107 GLY A C 1
ATOM 872 O O . GLY A 1 107 ? 3.077 -8.322 -3.416 1.00 96.12 107 GLY A O 1
ATOM 873 N N . PHE A 1 108 ? 1.407 -8.432 -1.932 1.00 97.31 108 PHE A N 1
ATOM 874 C CA . PHE A 1 108 ? 1.865 -7.280 -1.152 1.00 97.31 108 PHE A CA 1
ATOM 875 C C . PHE A 1 108 ? 3.166 -7.543 -0.385 1.00 97.31 108 PHE A C 1
ATOM 877 O O . PHE A 1 108 ? 4.095 -6.744 -0.482 1.00 97.31 108 PHE A O 1
ATOM 884 N N . GLU A 1 109 ? 3.259 -8.649 0.358 1.00 96.44 109 GLU A N 1
ATOM 885 C CA . GLU A 1 109 ? 4.386 -8.897 1.273 1.00 96.44 109 GLU A CA 1
ATOM 886 C C . GLU A 1 109 ? 5.758 -8.893 0.573 1.00 96.44 109 GLU A C 1
ATOM 888 O O . GLU A 1 109 ? 6.649 -8.192 1.055 1.00 96.44 109 GLU A O 1
ATOM 893 N N . PRO A 1 110 ? 5.958 -9.557 -0.588 1.00 97.00 110 PRO A N 1
ATOM 894 C CA . PRO A 1 110 ? 7.263 -9.558 -1.262 1.00 97.00 110 PRO A CA 1
ATOM 895 C C . PRO A 1 110 ? 7.677 -8.197 -1.842 1.00 97.00 110 PRO A C 1
ATOM 897 O O . PRO A 1 110 ? 8.829 -8.016 -2.243 1.00 97.00 110 PRO A O 1
ATOM 900 N N . VAL A 1 111 ? 6.738 -7.253 -1.933 1.00 97.69 111 VAL A N 1
ATOM 901 C CA . VAL A 1 111 ? 6.882 -5.989 -2.671 1.00 97.69 111 VAL A CA 1
ATOM 902 C C . VAL A 1 111 ? 6.837 -4.780 -1.735 1.00 97.69 111 VAL A C 1
ATOM 904 O O . VAL A 1 111 ? 7.310 -3.699 -2.087 1.00 97.69 111 VAL A O 1
ATOM 907 N N . GLN A 1 112 ? 6.318 -4.952 -0.517 1.00 97.06 112 GLN A N 1
ATOM 908 C CA . GLN A 1 112 ? 6.082 -3.882 0.449 1.00 97.06 112 GLN A CA 1
ATOM 909 C C . GLN A 1 112 ? 7.331 -3.033 0.717 1.00 97.06 112 GLN A C 1
ATOM 911 O O . GLN A 1 112 ? 7.225 -1.805 0.769 1.00 97.06 112 GLN A O 1
ATOM 916 N N . ALA A 1 113 ? 8.503 -3.659 0.851 1.00 96.69 113 ALA A N 1
ATOM 917 C CA . ALA A 1 113 ? 9.749 -2.948 1.123 1.00 96.69 113 ALA A CA 1
ATOM 918 C C . ALA A 1 113 ? 10.118 -1.990 -0.022 1.00 96.69 113 ALA A C 1
ATOM 920 O O . ALA A 1 113 ? 10.447 -0.829 0.224 1.00 96.69 113 ALA A O 1
ATOM 921 N N . ASP A 1 114 ? 9.977 -2.433 -1.272 1.00 96.44 114 ASP A N 1
ATOM 922 C CA . ASP A 1 114 ? 10.263 -1.608 -2.448 1.00 96.44 114 ASP A CA 1
ATOM 923 C C . ASP A 1 114 ? 9.238 -0.485 -2.613 1.00 96.44 114 ASP A C 1
ATOM 925 O O . ASP A 1 114 ? 9.596 0.640 -2.970 1.00 96.44 114 ASP A O 1
ATOM 929 N N . MET A 1 115 ? 7.967 -0.743 -2.281 1.00 97.62 115 MET A N 1
ATOM 930 C CA . MET A 1 115 ? 6.962 0.320 -2.220 1.00 97.62 115 MET A CA 1
ATOM 931 C C . MET A 1 115 ? 7.323 1.365 -1.162 1.00 97.62 115 MET A C 1
ATOM 933 O O . MET A 1 115 ? 7.221 2.561 -1.426 1.00 97.62 115 MET A O 1
ATOM 937 N N . LEU A 1 116 ? 7.772 0.953 0.026 1.00 96.00 116 LEU A N 1
ATOM 938 C CA . LEU A 1 116 ? 8.165 1.892 1.073 1.00 96.00 116 LEU A CA 1
ATOM 939 C C . LEU A 1 116 ? 9.359 2.750 0.632 1.00 96.00 116 LEU A C 1
ATOM 941 O O . LEU A 1 116 ? 9.313 3.971 0.784 1.00 96.00 116 LEU A O 1
ATOM 945 N N . VAL A 1 117 ? 10.371 2.148 -0.002 1.00 95.69 117 VAL A N 1
ATOM 946 C CA . VAL A 1 117 ? 11.491 2.887 -0.613 1.00 95.69 117 VAL A CA 1
ATOM 947 C C . VAL A 1 117 ? 10.984 3.866 -1.675 1.00 95.69 117 VAL A C 1
ATOM 949 O O . VAL A 1 117 ? 11.437 5.011 -1.725 1.00 95.69 117 VAL A O 1
ATOM 952 N N . GLY A 1 118 ? 10.005 3.463 -2.489 1.00 96.06 118 GLY A N 1
ATOM 953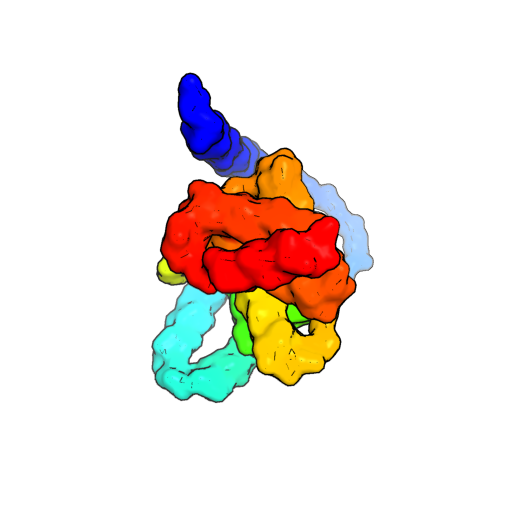 C CA . GLY A 1 118 ? 9.342 4.338 -3.454 1.00 96.06 118 GLY A CA 1
ATOM 954 C C . GLY A 1 118 ? 8.684 5.555 -2.802 1.00 96.06 118 GLY A C 1
ATOM 955 O O . GLY A 1 118 ? 8.860 6.676 -3.279 1.00 96.06 118 GLY A O 1
ATOM 956 N N . VAL A 1 119 ? 7.991 5.372 -1.676 1.00 96.31 119 VAL A N 1
ATOM 957 C CA . VAL A 1 119 ? 7.420 6.483 -0.895 1.00 96.31 119 VAL A CA 1
ATOM 958 C C . VAL A 1 119 ? 8.519 7.410 -0.374 1.00 96.31 119 VAL A C 1
ATOM 960 O O . VAL A 1 119 ? 8.416 8.628 -0.517 1.00 96.31 119 VAL A O 1
ATOM 963 N N . GLU A 1 120 ? 9.585 6.854 0.198 1.00 94.31 120 GLU A N 1
ATOM 964 C CA . GLU A 1 120 ? 10.682 7.624 0.797 1.00 94.31 120 GLU A CA 1
ATOM 965 C C . GLU A 1 120 ? 11.486 8.426 -0.228 1.00 94.31 120 GLU A C 1
ATOM 967 O O . GLU A 1 120 ? 11.876 9.562 0.047 1.00 94.31 120 GLU A O 1
ATOM 972 N N . LYS A 1 121 ? 11.690 7.865 -1.422 1.00 94.44 121 LYS A N 1
ATOM 973 C CA . LYS A 1 121 ? 12.401 8.515 -2.530 1.00 94.44 121 LYS A CA 1
ATOM 974 C C . LYS A 1 121 ? 11.490 9.348 -3.437 1.00 94.44 121 LYS A C 1
ATOM 976 O O . LYS A 1 121 ? 11.964 9.874 -4.442 1.00 94.44 121 LYS A O 1
ATOM 981 N N . GLY A 1 122 ? 10.209 9.503 -3.098 1.00 94.00 122 GLY A N 1
ATOM 982 C CA . GL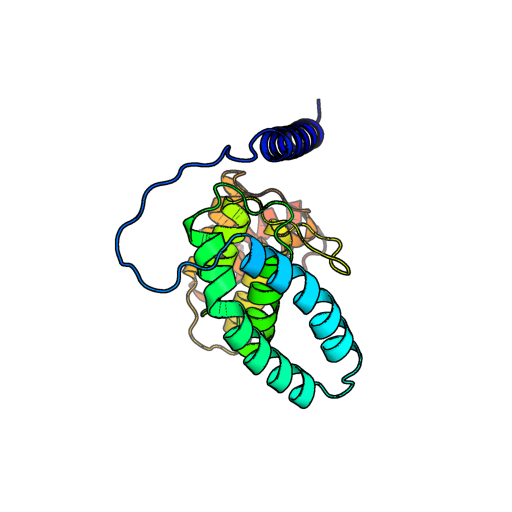Y A 1 122 ? 9.285 10.386 -3.815 1.00 94.00 122 GLY A CA 1
ATOM 983 C C . GLY A 1 122 ? 8.891 9.893 -5.208 1.00 94.00 122 GLY A C 1
ATOM 984 O O . GLY A 1 122 ? 8.744 10.705 -6.122 1.00 94.00 122 GLY A O 1
ATOM 985 N N . LEU A 1 123 ? 8.729 8.579 -5.376 1.00 95.94 123 LEU A N 1
ATOM 986 C CA . LEU A 1 123 ? 8.239 7.969 -6.609 1.00 95.94 123 LEU A CA 1
ATOM 987 C C . LEU A 1 123 ? 6.886 8.572 -7.011 1.00 95.94 123 LEU A C 1
ATOM 989 O O . LEU A 1 123 ? 5.985 8.752 -6.188 1.00 95.94 123 LEU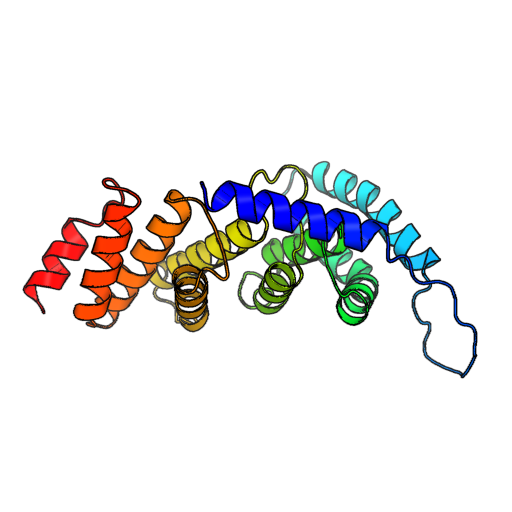 A O 1
ATOM 993 N N . THR A 1 124 ? 6.749 8.897 -8.292 1.00 94.06 124 THR A N 1
ATOM 994 C CA . THR A 1 124 ? 5.507 9.419 -8.867 1.00 94.06 124 THR A CA 1
ATOM 995 C C . THR A 1 124 ? 4.680 8.296 -9.476 1.00 94.06 124 THR A C 1
ATOM 997 O O . THR A 1 124 ? 5.219 7.298 -9.946 1.00 94.06 124 THR A O 1
ATOM 1000 N N . THR A 1 125 ? 3.362 8.463 -9.472 1.00 92.94 125 THR A N 1
ATOM 1001 C CA . THR A 1 125 ? 2.439 7.560 -10.161 1.00 92.94 125 THR A CA 1
ATOM 1002 C C . THR A 1 125 ? 2.311 7.922 -11.635 1.00 92.94 125 THR A C 1
ATOM 1004 O O . THR A 1 125 ? 2.438 9.087 -12.012 1.00 92.94 125 THR A O 1
ATOM 1007 N N . GLU A 1 126 ? 2.038 6.913 -12.459 1.00 90.69 126 GLU A N 1
ATOM 1008 C CA . GLU A 1 126 ? 1.774 7.064 -13.891 1.00 90.69 126 GLU A CA 1
ATOM 1009 C C . GLU A 1 126 ? 0.280 6.926 -14.202 1.00 90.69 126 GLU A C 1
ATOM 1011 O O . GLU A 1 126 ? -0.489 6.368 -13.418 1.00 90.69 126 GLU A O 1
ATOM 1016 N N . GLU A 1 127 ? -0.155 7.386 -15.375 1.00 83.19 127 GLU A N 1
ATOM 1017 C CA . GLU A 1 127 ? -1.522 7.126 -15.831 1.00 83.19 127 GLU A CA 1
ATOM 1018 C C . GLU A 1 127 ? -1.800 5.612 -15.946 1.00 83.19 127 GLU A C 1
ATOM 1020 O O . GLU A 1 127 ? -0.940 4.857 -16.409 1.00 83.19 127 GLU A O 1
ATOM 1025 N N . PRO A 1 128 ? -3.003 5.139 -15.561 1.00 82.94 128 PRO A N 1
ATOM 1026 C CA . PRO A 1 128 ? -4.212 5.910 -15.240 1.00 82.94 128 PRO A CA 1
ATOM 1027 C C . PRO A 1 128 ? -4.376 6.260 -13.747 1.00 82.94 128 PRO A C 1
ATOM 1029 O O . PRO A 1 128 ? -5.466 6.647 -13.317 1.00 82.94 128 PRO A O 1
ATOM 1032 N N . PHE A 1 129 ? -3.341 6.092 -12.922 1.00 86.69 129 PHE A N 1
ATOM 1033 C CA . PHE A 1 129 ? -3.450 6.322 -11.486 1.00 86.69 129 PHE A CA 1
ATOM 1034 C C . PHE A 1 129 ? -3.567 7.821 -11.183 1.00 86.69 129 PHE A C 1
ATOM 1036 O O . PHE A 1 129 ? -2.690 8.616 -11.496 1.00 86.69 129 PHE A O 1
ATOM 1043 N N . SER A 1 130 ? -4.666 8.210 -10.535 1.00 83.50 130 SER A N 1
ATOM 1044 C CA . SER A 1 130 ? -4.946 9.608 -10.168 1.00 83.50 130 SER A CA 1
ATOM 1045 C C . SER A 1 130 ? -4.448 10.003 -8.775 1.00 83.50 130 SER A C 1
ATOM 1047 O O . SER A 1 130 ? -4.476 11.178 -8.409 1.00 83.50 130 SER A O 1
ATOM 1049 N N . ARG A 1 131 ? -4.034 9.019 -7.972 1.00 88.31 131 ARG A N 1
ATOM 1050 C CA . ARG A 1 131 ? -3.537 9.190 -6.600 1.00 88.31 131 ARG A CA 1
ATOM 1051 C C . ARG A 1 131 ? -2.013 9.202 -6.603 1.00 88.31 131 ARG A C 1
ATOM 1053 O O . ARG A 1 131 ? -1.414 8.592 -7.480 1.00 88.31 131 ARG A O 1
ATOM 1060 N N . ASP A 1 132 ? -1.398 9.876 -5.633 1.00 94.56 132 ASP A N 1
ATOM 1061 C CA . ASP A 1 132 ? 0.054 9.813 -5.437 1.00 94.56 132 ASP A CA 1
ATOM 1062 C C . ASP A 1 132 ? 0.504 8.439 -4.911 1.00 94.56 132 ASP A C 1
ATOM 1064 O O . ASP A 1 132 ? -0.298 7.644 -4.410 1.00 94.56 132 ASP A O 1
ATOM 1068 N N . PHE A 1 133 ? 1.804 8.159 -5.027 1.00 96.38 133 PHE A N 1
ATOM 1069 C CA . PHE A 1 133 ? 2.353 6.843 -4.707 1.00 96.38 133 PHE A CA 1
ATOM 1070 C C . PHE A 1 133 ? 2.267 6.508 -3.211 1.00 96.38 133 PHE A C 1
ATOM 1072 O O . PHE A 1 133 ? 2.004 5.364 -2.851 1.00 96.38 133 PHE A O 1
ATOM 1079 N N . ALA A 1 134 ? 2.398 7.506 -2.329 1.00 96.56 134 ALA A N 1
ATOM 1080 C CA . ALA A 1 134 ? 2.224 7.316 -0.889 1.00 96.56 134 ALA A CA 1
ATOM 1081 C C . ALA A 1 134 ? 0.793 6.886 -0.551 1.00 96.56 134 ALA A C 1
ATOM 1083 O O . ALA A 1 134 ? 0.581 5.968 0.238 1.00 96.56 134 ALA A O 1
ATOM 1084 N N . THR A 1 135 ? -0.197 7.501 -1.190 1.00 96.75 135 THR A N 1
ATOM 1085 C CA . THR A 1 135 ? -1.600 7.115 -1.067 1.00 96.75 135 THR A CA 1
ATOM 1086 C C . THR A 1 135 ? -1.833 5.698 -1.591 1.00 96.75 135 THR A C 1
ATOM 1088 O O . THR A 1 135 ? -2.515 4.922 -0.927 1.00 96.75 135 THR A O 1
ATOM 1091 N N . LEU A 1 136 ? -1.236 5.333 -2.729 1.00 96.19 136 LEU A N 1
ATOM 1092 C CA . LEU A 1 136 ? -1.325 3.978 -3.283 1.00 96.19 136 LEU A CA 1
ATOM 1093 C C . LEU A 1 136 ? -0.730 2.927 -2.332 1.00 96.19 136 LEU A C 1
ATOM 1095 O O . LEU A 1 136 ? -1.338 1.878 -2.113 1.00 96.19 136 LEU A O 1
ATOM 1099 N N . TYR A 1 137 ? 0.421 3.218 -1.723 1.00 97.75 137 TYR A N 1
ATOM 1100 C CA . TYR A 1 137 ? 1.020 2.367 -0.695 1.00 97.75 137 TYR A CA 1
ATOM 1101 C C . TYR A 1 137 ? 0.084 2.182 0.508 1.00 97.75 137 TYR A C 1
ATOM 1103 O O . TYR A 1 137 ? -0.147 1.058 0.949 1.00 97.75 137 TYR A O 1
ATOM 1111 N N . LEU A 1 138 ? -0.500 3.272 1.011 1.00 98.12 138 LEU A N 1
ATOM 1112 C CA . LEU A 1 138 ? -1.431 3.229 2.140 1.00 98.12 138 LEU A CA 1
ATOM 1113 C C . LEU A 1 138 ? -2.699 2.415 1.832 1.00 98.12 138 LEU A C 1
ATOM 1115 O O . LEU A 1 138 ? -3.155 1.656 2.687 1.00 98.12 138 LEU A O 1
ATOM 1119 N N . ASP A 1 139 ? -3.253 2.545 0.625 1.00 96.38 139 ASP A N 1
ATOM 1120 C CA . ASP A 1 139 ? -4.365 1.704 0.165 1.00 96.38 139 ASP A CA 1
ATOM 1121 C C . ASP A 1 139 ? -3.950 0.223 0.102 1.00 96.38 139 ASP A C 1
ATOM 1123 O O . ASP A 1 139 ? -4.694 -0.640 0.558 1.00 96.38 139 ASP A O 1
ATOM 1127 N N . SER A 1 140 ? -2.735 -0.073 -0.369 1.00 97.12 140 SER A N 1
ATOM 1128 C CA . SER A 1 140 ? -2.224 -1.450 -0.461 1.00 97.12 140 SER A CA 1
ATOM 1129 C C . SER A 1 140 ? -2.069 -2.102 0.920 1.00 97.12 140 SER A C 1
ATOM 1131 O O . SER A 1 140 ? -2.495 -3.239 1.114 1.00 97.12 140 SER A O 1
ATOM 1133 N N . VAL A 1 141 ? -1.557 -1.361 1.913 1.00 98.06 141 VAL A N 1
ATOM 1134 C CA . VAL A 1 141 ? -1.509 -1.807 3.321 1.00 98.06 141 VAL A CA 1
ATOM 1135 C C . VAL A 1 141 ? -2.916 -2.093 3.850 1.00 98.06 141 VAL A C 1
ATOM 1137 O O . VAL A 1 141 ? -3.142 -3.099 4.529 1.00 98.06 141 VAL A O 1
ATOM 1140 N N . GLN A 1 142 ? -3.873 -1.210 3.553 1.00 97.31 142 GLN A N 1
ATOM 1141 C CA . GLN A 1 142 ? -5.256 -1.378 3.984 1.00 97.31 142 GLN A CA 1
ATOM 1142 C C . GLN A 1 142 ? -5.886 -2.628 3.372 1.00 97.31 142 GLN A C 1
ATOM 1144 O O . GLN A 1 142 ? -6.553 -3.377 4.090 1.00 97.31 142 GLN A O 1
ATOM 1149 N N . ASP A 1 143 ? -5.719 -2.845 2.070 1.00 96.75 143 ASP A N 1
ATOM 1150 C CA . ASP A 1 143 ? -6.300 -3.985 1.361 1.00 96.75 143 ASP A CA 1
ATOM 1151 C C . ASP A 1 143 ? -5.683 -5.303 1.834 1.00 96.75 143 ASP A C 1
ATOM 1153 O O . ASP A 1 143 ? -6.422 -6.247 2.124 1.00 96.75 143 ASP A O 1
ATOM 1157 N N . PHE A 1 144 ? -4.361 -5.336 2.034 1.00 97.19 144 PHE A N 1
ATOM 1158 C CA . PHE A 1 144 ? -3.657 -6.477 2.618 1.00 97.19 144 PHE A CA 1
ATOM 1159 C C . PHE A 1 144 ? -4.187 -6.823 4.017 1.00 97.19 144 PHE A C 1
ATOM 1161 O O . PHE A 1 144 ? -4.625 -7.948 4.264 1.00 97.19 144 PHE A O 1
ATOM 1168 N N . THR A 1 145 ? -4.251 -5.833 4.912 1.00 96.56 145 THR A N 1
ATOM 1169 C CA . THR A 1 145 ? -4.753 -6.016 6.286 1.00 96.56 145 THR A CA 1
ATOM 1170 C C . THR A 1 145 ? -6.210 -6.488 6.286 1.00 96.56 145 THR A C 1
ATOM 1172 O O . THR A 1 145 ? -6.587 -7.401 7.021 1.00 96.56 145 THR A O 1
ATOM 1175 N N . ALA A 1 146 ? -7.063 -5.875 5.461 1.00 95.38 146 ALA A N 1
ATOM 1176 C CA . ALA A 1 146 ? -8.475 -6.235 5.380 1.00 95.38 146 ALA A CA 1
ATOM 1177 C C . ALA A 1 146 ? -8.676 -7.661 4.846 1.00 95.38 146 ALA A C 1
ATOM 1179 O O . ALA A 1 146 ? -9.551 -8.376 5.342 1.00 95.38 146 ALA A O 1
ATOM 1180 N N . ALA A 1 147 ? -7.870 -8.089 3.871 1.00 95.62 147 ALA A N 1
ATOM 1181 C CA . ALA A 1 147 ? -7.878 -9.456 3.361 1.00 95.62 147 ALA A CA 1
ATOM 1182 C C . ALA A 1 147 ? -7.421 -10.467 4.427 1.00 95.62 147 ALA A C 1
ATOM 1184 O O . ALA A 1 147 ? -8.085 -11.492 4.612 1.00 95.62 147 ALA A O 1
ATOM 1185 N N . GLY A 1 148 ? -6.361 -10.152 5.177 1.00 95.19 148 GLY A N 1
ATOM 1186 C CA . GLY A 1 148 ? -5.889 -10.954 6.309 1.00 95.19 148 GLY A CA 1
ATOM 1187 C C . GLY A 1 148 ? -6.972 -11.135 7.375 1.00 95.19 148 GLY A C 1
ATOM 1188 O O . GLY A 1 148 ? -7.400 -12.254 7.651 1.00 95.19 148 GLY A O 1
ATOM 1189 N N . MET A 1 149 ? -7.551 -10.034 7.865 1.00 94.81 149 MET A N 1
ATOM 1190 C CA . MET A 1 149 ? -8.651 -10.082 8.841 1.00 94.81 149 MET A CA 1
ATOM 1191 C C . MET A 1 149 ? -9.876 -10.857 8.336 1.00 94.81 149 MET A C 1
ATOM 1193 O O . MET A 1 149 ? -10.524 -11.560 9.107 1.00 94.81 149 MET A O 1
ATOM 1197 N N . LYS A 1 150 ? -10.230 -10.718 7.051 1.00 94.88 150 LYS A N 1
ATOM 1198 C CA . LYS A 1 150 ? -11.396 -11.398 6.466 1.00 94.88 150 LYS A CA 1
ATOM 1199 C C . LYS A 1 150 ? -11.174 -12.902 6.311 1.00 94.88 150 LYS A C 1
ATOM 1201 O O . LYS A 1 150 ? -12.118 -13.667 6.487 1.00 94.88 150 LYS A O 1
ATOM 1206 N N . SER A 1 151 ? -9.970 -13.309 5.920 1.00 94.06 151 SER A N 1
ATOM 1207 C CA . SER A 1 151 ? -9.623 -14.723 5.744 1.00 94.06 151 SER A CA 1
ATOM 1208 C C . SER A 1 151 ? -9.362 -15.433 7.074 1.00 94.06 151 SER A C 1
ATOM 1210 O O . SER A 1 151 ? -9.499 -16.652 7.137 1.00 94.06 151 SER A O 1
ATOM 1212 N N . GLY A 1 152 ? -9.016 -14.682 8.125 1.00 90.44 152 GLY A N 1
ATOM 1213 C CA . GLY A 1 152 ? -8.571 -15.231 9.405 1.00 90.44 152 GLY A CA 1
ATOM 1214 C C . GLY A 1 152 ? -7.165 -15.832 9.342 1.00 90.44 152 GLY A C 1
ATOM 1215 O O . GLY A 1 152 ? -6.757 -16.489 10.295 1.00 90.44 152 GLY A O 1
ATOM 1216 N N . ALA A 1 153 ? -6.449 -15.640 8.230 1.00 87.31 153 ALA A N 1
ATOM 1217 C CA . ALA A 1 153 ? -5.053 -16.021 8.111 1.00 87.31 153 ALA A CA 1
ATOM 1218 C C . ALA A 1 153 ? -4.178 -15.081 8.945 1.00 87.31 153 ALA A C 1
ATOM 1220 O O . ALA A 1 153 ? -4.491 -13.896 9.089 1.00 87.31 153 ALA A O 1
ATOM 1221 N N . ASP A 1 154 ? -3.070 -15.609 9.455 1.00 89.06 154 ASP A N 1
ATOM 1222 C CA . ASP A 1 154 ? -2.035 -14.779 10.054 1.00 89.06 154 ASP A CA 1
ATOM 1223 C C . ASP A 1 154 ? -1.407 -13.885 8.978 1.00 89.06 154 ASP A C 1
ATOM 1225 O O . ASP A 1 154 ? -1.167 -14.313 7.849 1.00 89.06 154 ASP A O 1
ATOM 1229 N N . PHE A 1 155 ? -1.160 -12.630 9.337 1.00 93.06 155 PHE A N 1
ATOM 1230 C CA . PHE A 1 155 ? -0.488 -11.644 8.501 1.00 93.06 155 PHE A CA 1
ATOM 1231 C C . PHE A 1 155 ? 0.343 -10.722 9.391 1.00 93.06 155 PHE A C 1
ATOM 1233 O O . PHE A 1 155 ? 0.048 -10.568 10.580 1.00 93.06 155 PHE A O 1
ATOM 1240 N N . ASP A 1 156 ? 1.374 -10.095 8.827 1.00 95.06 156 ASP A N 1
ATOM 1241 C CA . ASP A 1 156 ? 2.201 -9.170 9.597 1.00 95.06 156 ASP A CA 1
ATOM 1242 C C . ASP A 1 156 ? 1.474 -7.832 9.837 1.00 95.06 156 ASP A C 1
ATOM 1244 O O . ASP A 1 156 ? 1.311 -6.988 8.951 1.00 95.06 156 ASP A O 1
ATOM 1248 N N . GLU A 1 157 ? 1.035 -7.631 11.078 1.00 94.81 157 GLU A N 1
ATOM 1249 C CA . GLU A 1 157 ? 0.373 -6.409 11.541 1.00 94.81 157 GLU A CA 1
ATOM 1250 C C . GLU A 1 157 ? 1.318 -5.190 11.548 1.00 94.81 157 GLU A C 1
ATOM 1252 O O . GLU A 1 157 ? 0.855 -4.042 11.584 1.00 94.81 157 GLU A O 1
ATOM 1257 N N . SER A 1 158 ? 2.640 -5.408 11.482 1.00 96.38 158 SER A N 1
ATOM 1258 C CA . SER A 1 158 ? 3.644 -4.339 11.470 1.00 96.38 158 SER A CA 1
ATOM 1259 C C . SER A 1 158 ? 3.452 -3.379 10.293 1.00 96.38 158 SER A C 1
ATOM 1261 O O . SER A 1 158 ? 3.688 -2.177 10.443 1.00 96.38 158 SER A O 1
ATOM 1263 N N . TYR A 1 159 ? 2.928 -3.860 9.160 1.00 97.56 159 TYR A N 1
ATOM 1264 C CA . TYR A 1 159 ? 2.639 -3.025 7.996 1.00 97.56 159 TYR A CA 1
ATOM 1265 C C . TYR A 1 159 ? 1.562 -1.977 8.289 1.00 97.56 159 TYR A C 1
ATOM 1267 O O . TYR A 1 159 ? 1.731 -0.800 7.951 1.00 97.56 159 TYR A O 1
ATOM 1275 N N . LEU A 1 160 ? 0.477 -2.372 8.963 1.00 98.12 160 LEU A N 1
ATOM 1276 C CA . LEU A 1 160 ? -0.586 -1.451 9.362 1.00 98.12 160 LEU A CA 1
ATOM 1277 C C . LEU A 1 160 ? -0.087 -0.462 10.415 1.00 98.12 160 LEU A C 1
ATOM 1279 O O . LEU A 1 160 ? -0.305 0.742 10.279 1.00 98.12 160 LEU A O 1
ATOM 1283 N N . ASN A 1 161 ? 0.622 -0.953 11.431 1.00 97.62 161 ASN A N 1
ATOM 1284 C CA . ASN A 1 161 ? 1.159 -0.115 12.503 1.00 97.62 161 ASN A CA 1
ATOM 1285 C C . ASN A 1 161 ? 2.158 0.918 11.959 1.00 97.62 161 ASN A C 1
ATOM 1287 O O . ASN A 1 161 ? 2.098 2.096 12.315 1.00 97.62 161 ASN A O 1
ATOM 1291 N N . GLY A 1 162 ? 3.021 0.510 11.025 1.00 97.81 162 GLY A N 1
ATOM 1292 C CA . GLY A 1 162 ? 3.930 1.403 10.315 1.00 97.81 162 GLY A CA 1
ATOM 1293 C C . GLY A 1 162 ? 3.189 2.461 9.494 1.00 97.81 162 GLY A C 1
ATOM 1294 O O . GLY A 1 162 ? 3.541 3.640 9.547 1.00 97.81 162 GLY A O 1
ATOM 1295 N N . ALA A 1 163 ? 2.125 2.081 8.782 1.00 98.00 163 ALA A N 1
ATOM 1296 C CA . ALA A 1 163 ? 1.290 3.024 8.038 1.00 98.00 163 ALA A CA 1
ATOM 1297 C C . ALA A 1 163 ? 0.604 4.059 8.948 1.00 98.00 163 ALA A C 1
ATOM 1299 O O . ALA A 1 163 ? 0.608 5.249 8.623 1.00 98.00 163 ALA A O 1
ATOM 1300 N N . ILE A 1 164 ? 0.070 3.638 10.101 1.00 98.25 164 ILE A N 1
ATOM 1301 C CA . ILE A 1 164 ? -0.516 4.544 11.102 1.00 98.25 164 ILE A CA 1
ATOM 1302 C C . ILE A 1 164 ? 0.547 5.498 11.652 1.00 98.25 164 ILE A C 1
ATOM 1304 O O . ILE A 1 164 ? 0.332 6.709 11.649 1.00 98.25 164 ILE A O 1
ATOM 1308 N N . ALA A 1 165 ? 1.726 4.998 12.027 1.00 97.69 165 ALA A N 1
ATOM 1309 C CA . ALA A 1 165 ? 2.815 5.835 12.530 1.00 97.69 165 ALA A CA 1
ATOM 1310 C C . ALA A 1 165 ? 3.286 6.875 11.494 1.00 97.69 165 ALA A C 1
ATOM 1312 O O . ALA A 1 165 ? 3.535 8.039 11.827 1.00 97.69 165 ALA A O 1
ATOM 1313 N N . MET A 1 166 ? 3.372 6.498 10.215 1.00 96.81 166 MET A N 1
ATOM 1314 C CA . MET A 1 166 ? 3.693 7.438 9.136 1.00 96.81 166 MET A CA 1
ATOM 1315 C C . MET A 1 166 ? 2.618 8.513 8.964 1.00 96.81 166 MET A C 1
ATOM 1317 O O . MET A 1 166 ? 2.948 9.670 8.688 1.00 96.81 166 MET A O 1
ATOM 1321 N N . LEU A 1 167 ? 1.347 8.148 9.135 1.00 96.31 167 LEU A N 1
ATOM 1322 C CA . LEU A 1 167 ? 0.232 9.084 9.060 1.00 96.31 167 LEU A CA 1
ATOM 1323 C C . LEU A 1 167 ? 0.244 10.074 10.234 1.00 96.31 167 LEU A C 1
ATOM 1325 O O . LEU A 1 167 ? 0.097 11.278 10.031 1.00 96.31 167 LEU A O 1
ATOM 1329 N N . GLU A 1 168 ? 0.427 9.576 11.456 1.00 96.00 168 GLU A N 1
ATOM 1330 C CA . GLU A 1 168 ? 0.399 10.380 12.683 1.00 96.00 168 GLU A CA 1
ATOM 1331 C C . GLU A 1 168 ? 1.610 11.307 12.808 1.00 96.00 168 GLU A C 1
ATOM 1333 O O . GLU A 1 168 ? 1.471 12.446 13.254 1.00 96.00 168 GLU A O 1
ATOM 1338 N N . SER A 1 169 ? 2.781 10.863 12.348 1.00 96.38 169 SER A N 1
ATOM 1339 C CA . SER A 1 169 ? 3.985 11.703 12.268 1.00 96.38 169 SER A CA 1
ATOM 1340 C C . SER A 1 169 ? 3.930 12.745 11.146 1.00 96.38 169 SER A C 1
ATOM 1342 O O . SER A 1 169 ? 4.760 13.653 11.107 1.00 96.38 169 SER A O 1
ATOM 1344 N N . GLY A 1 170 ? 2.982 12.623 10.212 1.00 94.31 170 GLY A N 1
ATOM 1345 C CA . GLY A 1 170 ? 2.907 13.465 9.021 1.00 94.31 170 GLY A CA 1
ATOM 1346 C C . GLY A 1 170 ? 3.998 13.179 7.983 1.00 94.31 170 GLY A C 1
ATOM 1347 O O . GLY A 1 170 ? 4.179 13.992 7.075 1.00 94.31 170 GLY A O 1
ATOM 1348 N N . LYS A 1 171 ? 4.712 12.043 8.087 1.00 92.88 171 LYS A N 1
ATOM 1349 C CA . LYS A 1 171 ? 5.675 11.580 7.066 1.00 92.88 171 LYS A CA 1
ATOM 1350 C C . LYS A 1 171 ? 4.979 11.339 5.726 1.00 92.88 171 LYS A C 1
ATOM 1352 O O . LYS A 1 171 ? 5.566 11.591 4.678 1.00 92.88 171 LYS A O 1
ATOM 1357 N N . VAL A 1 172 ? 3.722 10.896 5.766 1.00 93.75 172 VAL A N 1
ATOM 1358 C CA . VAL A 1 172 ? 2.857 10.756 4.590 1.00 93.75 172 VAL A CA 1
ATOM 1359 C C . VAL A 1 172 ? 1.605 11.613 4.740 1.00 93.75 172 VAL A C 1
ATOM 1361 O O . VAL A 1 172 ? 1.042 11.756 5.826 1.00 93.75 172 VAL A O 1
ATOM 1364 N N . ILE A 1 173 ? 1.147 12.179 3.627 1.00 91.25 173 ILE A N 1
ATOM 1365 C CA . ILE A 1 173 ? -0.089 12.958 3.556 1.00 91.25 173 ILE A CA 1
ATOM 1366 C C . ILE A 1 173 ? -0.998 12.272 2.549 1.00 91.25 173 ILE A C 1
ATOM 1368 O O . ILE A 1 173 ? -0.589 11.999 1.428 1.00 91.25 173 ILE A O 1
ATOM 1372 N N . THR A 1 174 ? -2.242 12.024 2.942 1.00 95.06 174 THR A N 1
ATOM 1373 C CA . THR A 1 174 ? -3.259 11.454 2.058 1.00 95.06 174 THR A CA 1
ATOM 1374 C C . THR A 1 174 ? -4.632 12.072 2.332 1.00 95.06 174 THR A C 1
ATOM 1376 O O . THR A 1 174 ? -4.794 12.913 3.229 1.00 95.06 174 THR A O 1
ATOM 1379 N N . ASN A 1 175 ? -5.625 11.678 1.542 1.00 94.06 175 ASN A N 1
ATOM 1380 C CA . ASN A 1 175 ? -7.002 12.132 1.670 1.00 94.06 175 ASN A CA 1
ATOM 1381 C C . ASN A 1 175 ? -7.721 11.474 2.863 1.00 94.06 175 ASN A C 1
ATOM 1383 O O . ASN A 1 175 ? -7.317 10.432 3.379 1.00 94.06 175 ASN A O 1
ATOM 1387 N N . ASP A 1 176 ? -8.820 12.084 3.296 1.00 96.31 176 ASP A N 1
ATOM 1388 C CA . ASP A 1 176 ? -9.537 11.648 4.497 1.00 96.31 176 ASP A CA 1
ATOM 1389 C C . ASP A 1 176 ? -10.228 10.286 4.330 1.00 96.31 176 ASP A C 1
ATOM 1391 O O . ASP A 1 176 ? -10.373 9.551 5.307 1.00 96.31 176 ASP A O 1
ATOM 1395 N N . ALA A 1 177 ? -10.575 9.885 3.102 1.00 95.19 177 ALA A N 1
ATOM 1396 C CA . ALA A 1 177 ? -11.149 8.564 2.858 1.00 95.19 177 ALA A CA 1
ATOM 1397 C C . ALA A 1 177 ? -10.135 7.448 3.161 1.00 95.19 177 ALA A C 1
ATOM 1399 O O . ALA A 1 177 ? -10.477 6.483 3.844 1.00 95.19 177 ALA A O 1
ATOM 1400 N N . VAL A 1 178 ? -8.883 7.602 2.719 1.00 96.50 178 VAL A N 1
ATOM 1401 C CA . VAL A 1 178 ? -7.798 6.640 2.984 1.00 96.50 178 VAL A CA 1
ATOM 1402 C C . VAL A 1 178 ? -7.438 6.623 4.469 1.00 96.50 178 VAL A C 1
ATOM 1404 O O . VAL A 1 178 ? -7.358 5.548 5.063 1.00 96.50 178 VAL A O 1
ATOM 1407 N N . LYS A 1 179 ? -7.341 7.799 5.112 1.00 98.00 179 LYS A N 1
ATOM 1408 C CA . LYS A 1 179 ? -7.160 7.893 6.575 1.00 98.00 179 LYS A CA 1
ATOM 1409 C C . LYS A 1 179 ? -8.233 7.118 7.321 1.00 98.00 179 LYS A C 1
ATOM 1411 O O . LYS A 1 179 ? -7.920 6.310 8.189 1.00 98.00 179 LYS A O 1
ATOM 1416 N N . SER A 1 180 ? -9.498 7.360 6.978 1.00 98.12 180 SER A N 1
ATOM 1417 C CA . SER A 1 180 ? -10.620 6.697 7.631 1.00 98.12 180 SER A CA 1
ATOM 1418 C C . SER A 1 180 ? -10.508 5.179 7.506 1.00 98.12 180 SER A C 1
ATOM 1420 O O . SER A 1 180 ? -10.555 4.491 8.521 1.00 98.12 180 SER A O 1
ATOM 1422 N N . LYS A 1 181 ? -10.271 4.651 6.298 1.00 97.81 181 LYS A N 1
ATOM 1423 C CA . LYS A 1 181 ? -10.142 3.204 6.061 1.00 97.81 181 LYS A CA 1
ATOM 1424 C C . LYS A 1 181 ? -8.998 2.556 6.852 1.00 97.81 181 LYS A C 1
ATOM 1426 O O . LYS A 1 181 ? -9.199 1.475 7.407 1.00 97.81 181 LYS A O 1
ATOM 1431 N N . LEU A 1 182 ? -7.838 3.209 6.947 1.00 98.19 182 LEU A N 1
ATOM 1432 C CA . LEU A 1 182 ? -6.714 2.726 7.760 1.00 98.19 182 LEU A CA 1
ATOM 1433 C C . LEU A 1 182 ? -7.086 2.649 9.243 1.00 98.19 182 LEU A C 1
ATOM 1435 O O . LEU A 1 182 ? -6.901 1.607 9.869 1.00 98.19 182 LEU A O 1
ATOM 1439 N N . TYR A 1 183 ? -7.681 3.710 9.792 1.00 98.50 183 TYR A N 1
ATOM 1440 C CA . TYR A 1 183 ? -8.122 3.726 11.188 1.00 98.50 183 TYR A CA 1
ATOM 1441 C C . TYR A 1 183 ? -9.255 2.730 11.474 1.00 98.50 183 TYR A C 1
ATOM 1443 O O . TYR A 1 183 ? -9.303 2.161 12.565 1.00 98.50 183 TYR A O 1
ATOM 1451 N N . VAL A 1 184 ? -10.139 2.462 10.503 1.00 98.38 184 VAL A N 1
ATOM 1452 C CA . VAL A 1 184 ? -11.119 1.367 10.601 1.00 98.38 184 VAL A CA 1
ATOM 1453 C C . VAL A 1 184 ? -10.406 0.022 10.736 1.00 98.38 184 VAL A C 1
ATOM 1455 O O . VAL A 1 184 ? -10.774 -0.764 11.608 1.00 98.38 184 VAL A O 1
ATOM 1458 N N . CYS A 1 185 ? -9.398 -0.250 9.901 1.00 97.56 185 CYS A N 1
ATOM 1459 C CA . CYS A 1 185 ? -8.651 -1.506 9.973 1.00 97.56 185 CYS A CA 1
ATOM 1460 C C . CYS A 1 185 ? -7.903 -1.635 11.299 1.00 97.56 185 CYS A C 1
ATOM 1462 O O . CYS A 1 185 ? -8.045 -2.652 11.969 1.00 97.56 185 CYS A O 1
ATOM 1464 N N . HIS A 1 186 ? -7.203 -0.583 11.722 1.00 98.19 186 HIS A N 1
ATOM 1465 C CA . HIS A 1 186 ? -6.451 -0.569 12.976 1.00 98.19 186 HIS A CA 1
ATOM 1466 C C . HIS A 1 186 ? -7.364 -0.776 14.192 1.00 98.19 186 HIS A C 1
ATOM 1468 O O . HIS A 1 186 ? -7.087 -1.609 15.050 1.00 98.19 186 HIS A O 1
ATOM 1474 N N . GLY A 1 187 ? -8.519 -0.105 14.226 1.00 97.75 187 GLY A N 1
ATOM 1475 C CA . GLY A 1 187 ? -9.480 -0.273 15.314 1.00 97.75 187 GLY A CA 1
ATOM 1476 C C . GLY A 1 187 ? -10.134 -1.656 15.356 1.00 97.75 187 GLY A C 1
ATOM 1477 O O . GLY A 1 187 ? -10.362 -2.197 16.437 1.00 97.75 187 GLY A O 1
ATOM 1478 N N . ARG A 1 188 ? -10.426 -2.258 14.197 1.00 97.00 188 ARG A N 1
ATOM 1479 C CA . ARG A 1 188 ? -10.982 -3.621 14.123 1.00 97.00 188 ARG A CA 1
ATOM 1480 C C . ARG A 1 188 ? -9.964 -4.688 14.491 1.00 97.00 188 ARG A C 1
ATOM 1482 O O . ARG A 1 188 ? -10.328 -5.643 15.171 1.00 97.00 188 ARG A O 1
ATOM 1489 N N . LEU A 1 189 ? -8.713 -4.503 14.086 1.00 96.25 189 LEU A N 1
ATOM 1490 C CA . LEU A 1 189 ? -7.615 -5.368 14.486 1.00 96.25 189 LEU A CA 1
ATOM 1491 C C . LEU A 1 189 ? -7.421 -5.323 16.005 1.00 96.25 189 LEU A C 1
ATOM 1493 O O . LEU A 1 189 ? -7.436 -6.364 16.652 1.00 96.25 189 LEU A O 1
ATOM 1497 N N . ALA A 1 190 ? -7.378 -4.124 16.592 1.00 96.50 190 ALA A N 1
ATOM 1498 C CA . ALA A 1 190 ? -7.293 -3.950 18.041 1.00 96.50 190 ALA A CA 1
ATOM 1499 C C . ALA A 1 190 ? -8.465 -4.614 18.786 1.00 96.50 190 ALA A C 1
ATOM 1501 O O . ALA A 1 190 ? -8.251 -5.291 19.787 1.00 96.50 190 ALA A O 1
ATOM 1502 N N . LEU A 1 191 ? -9.696 -4.515 18.263 1.00 95.00 191 LEU A N 1
ATOM 1503 C CA . LEU A 1 191 ? -10.845 -5.248 18.811 1.00 95.00 191 LEU A CA 1
ATOM 1504 C C . LEU A 1 191 ? -10.662 -6.766 18.775 1.00 95.00 191 LEU A C 1
ATOM 1506 O O . LEU A 1 191 ? -11.047 -7.439 19.728 1.00 95.00 191 LEU A O 1
ATOM 1510 N N . ALA A 1 192 ? -10.107 -7.308 17.690 1.00 93.25 192 ALA A N 1
ATOM 1511 C CA . ALA A 1 192 ? -9.824 -8.737 17.573 1.00 93.25 192 ALA A CA 1
ATOM 1512 C C . ALA A 1 192 ? -8.721 -9.202 18.542 1.00 93.25 192 ALA A C 1
ATOM 1514 O O . ALA A 1 192 ? -8.667 -10.381 18.882 1.00 93.25 192 ALA A O 1
ATOM 1515 N N . ARG A 1 193 ? -7.871 -8.279 19.006 1.00 92.56 193 ARG A N 1
ATOM 1516 C CA . ARG A 1 193 ? -6.831 -8.502 20.022 1.00 92.56 193 ARG A CA 1
ATOM 1517 C C . ARG A 1 193 ? -7.270 -8.116 21.443 1.00 92.56 193 ARG A C 1
ATOM 1519 O O . ARG A 1 193 ? -6.439 -8.097 22.343 1.00 92.56 193 ARG A O 1
ATOM 1526 N N . ASP A 1 194 ? -8.552 -7.796 21.635 1.00 94.50 194 ASP A N 1
ATOM 1527 C CA . ASP A 1 194 ? -9.128 -7.279 22.886 1.00 94.50 194 ASP A CA 1
ATOM 1528 C C . ASP A 1 194 ? -8.407 -6.027 23.453 1.00 94.50 194 ASP A C 1
ATOM 1530 O O . ASP A 1 194 ? -8.561 -5.683 24.627 1.00 94.50 194 ASP A O 1
ATOM 1534 N N . ASP A 1 195 ? -7.690 -5.269 22.613 1.00 95.56 195 ASP A N 1
ATOM 1535 C CA . ASP A 1 195 ? -7.138 -3.957 22.965 1.00 95.56 195 ASP A CA 1
ATOM 1536 C C . ASP A 1 195 ? -8.201 -2.867 22.762 1.00 95.56 195 ASP A C 1
ATOM 1538 O O . ASP A 1 195 ? -8.243 -2.132 21.768 1.00 95.56 195 ASP A O 1
ATOM 1542 N N . ASN A 1 196 ? -9.109 -2.772 23.734 1.00 95.31 196 ASN A N 1
ATOM 1543 C CA . ASN A 1 196 ? -10.234 -1.838 23.672 1.00 95.31 196 ASN A CA 1
ATOM 1544 C C . ASN A 1 196 ? -9.785 -0.371 23.638 1.00 95.31 196 ASN A C 1
ATOM 1546 O O . ASN A 1 196 ? -10.469 0.461 23.040 1.00 95.31 196 ASN A O 1
ATOM 1550 N N . LYS A 1 197 ? -8.642 -0.033 24.246 1.00 96.44 197 LYS A N 1
ATOM 1551 C CA . LYS A 1 197 ? -8.149 1.348 24.280 1.00 96.44 197 LYS A CA 1
ATOM 1552 C C . LYS A 1 197 ? -7.733 1.798 22.884 1.00 96.44 197 LYS A C 1
ATOM 1554 O O . LYS A 1 197 ? -8.182 2.851 22.427 1.00 96.44 197 LYS A O 1
ATOM 1559 N N . VAL A 1 198 ? -6.922 0.990 22.200 1.00 96.62 198 VAL A N 1
ATOM 1560 C CA . VAL A 1 198 ? -6.493 1.275 20.824 1.00 96.62 198 VAL A CA 1
ATOM 1561 C C . VAL A 1 198 ? -7.678 1.218 19.865 1.00 96.62 198 VAL A C 1
ATOM 1563 O O . VAL A 1 198 ? -7.798 2.073 18.981 1.00 96.62 198 VAL A O 1
ATOM 1566 N N . ALA A 1 199 ? -8.600 0.275 20.071 1.00 97.75 199 ALA A N 1
ATOM 1567 C CA . ALA A 1 199 ? -9.831 0.194 19.300 1.00 97.75 199 ALA A CA 1
ATOM 1568 C C . ALA A 1 199 ? -10.651 1.488 19.373 1.00 97.75 199 ALA A C 1
ATOM 1570 O O . ALA A 1 199 ? -11.023 2.035 18.336 1.00 97.75 199 ALA A O 1
ATOM 1571 N N . ILE A 1 200 ? -10.924 2.000 20.577 1.00 98.19 200 ILE A N 1
ATOM 1572 C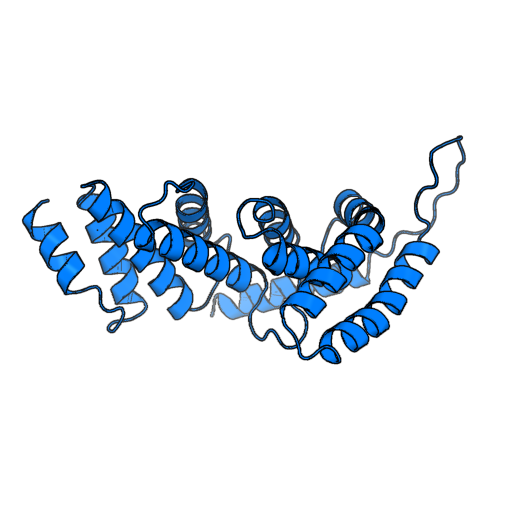 CA . ILE A 1 200 ? -11.726 3.218 20.762 1.00 98.19 200 ILE A CA 1
ATOM 1573 C C . ILE A 1 200 ? -11.071 4.407 20.056 1.00 98.19 200 ILE A C 1
ATOM 1575 O O . ILE A 1 200 ? -11.726 5.039 19.228 1.00 98.19 200 ILE A O 1
ATOM 1579 N N . ASP A 1 201 ? -9.790 4.670 20.333 1.00 98.00 201 ASP A N 1
ATOM 1580 C CA . ASP A 1 201 ? -9.062 5.804 19.748 1.00 98.00 201 ASP A CA 1
ATOM 1581 C C . ASP A 1 201 ? -9.073 5.751 18.210 1.00 98.00 201 ASP A C 1
ATOM 1583 O O . ASP A 1 201 ? -9.410 6.725 17.531 1.00 98.00 201 ASP A O 1
ATOM 1587 N N . SER A 1 202 ? -8.807 4.574 17.648 1.00 98.06 202 SER A N 1
ATOM 1588 C CA . SER A 1 202 ? -8.760 4.379 16.198 1.00 98.06 202 SER A CA 1
ATOM 1589 C C . SER A 1 202 ? -10.129 4.556 15.548 1.00 98.06 202 SER A C 1
ATOM 1591 O O . SER A 1 202 ? -10.261 5.261 14.549 1.00 98.06 202 SER A O 1
ATOM 1593 N N . LEU A 1 203 ? -11.183 3.959 16.107 1.00 98.31 203 LEU A N 1
ATOM 1594 C CA . LEU A 1 203 ? -12.524 4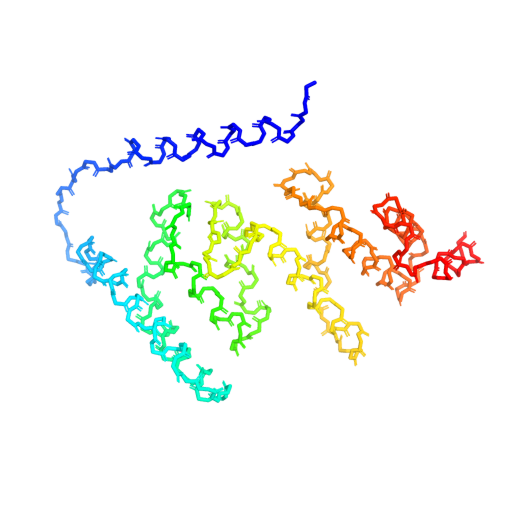.044 15.523 1.00 98.31 203 LEU A CA 1
ATOM 1595 C C . LEU A 1 203 ? -13.114 5.460 15.654 1.00 98.31 203 LEU A C 1
ATOM 1597 O O . LEU A 1 203 ? -13.860 5.897 14.773 1.00 98.31 203 LEU A O 1
ATOM 1601 N N . GLU A 1 204 ? -12.757 6.211 16.698 1.00 98.25 204 GLU A N 1
ATOM 1602 C CA . GLU A 1 204 ? -13.102 7.633 16.817 1.00 98.25 204 GLU A CA 1
ATOM 1603 C C . GLU A 1 204 ? -12.376 8.485 15.770 1.00 98.25 204 GLU A C 1
ATOM 1605 O O . GLU A 1 204 ? -13.018 9.292 15.087 1.00 98.25 204 GLU A O 1
ATOM 1610 N N . LYS A 1 205 ? -11.071 8.262 15.558 1.00 98.19 205 LYS A N 1
ATOM 1611 C CA . LYS A 1 205 ? -10.317 8.895 14.461 1.00 98.19 205 LYS A CA 1
ATOM 1612 C C . LYS A 1 205 ? -10.932 8.560 13.099 1.00 98.19 205 LYS A C 1
ATOM 1614 O O . LYS A 1 205 ? -11.115 9.459 12.279 1.00 98.19 205 LYS A O 1
ATOM 1619 N N . ALA A 1 206 ? -11.334 7.310 12.868 1.00 98.19 206 ALA A N 1
ATOM 1620 C CA . ALA A 1 206 ? -12.000 6.906 11.630 1.00 98.19 206 ALA A CA 1
ATOM 1621 C C . ALA A 1 206 ? -13.289 7.705 11.368 1.00 98.19 206 ALA A C 1
ATOM 1623 O O . ALA A 1 206 ? -13.492 8.177 10.245 1.00 98.19 206 ALA A O 1
ATOM 1624 N N . LEU A 1 207 ? -14.123 7.898 12.400 1.00 98.06 207 LEU A N 1
ATOM 1625 C CA . LEU A 1 207 ? -15.364 8.680 12.325 1.00 98.06 207 LEU A CA 1
ATOM 1626 C C . LEU A 1 207 ? -15.124 10.180 12.147 1.00 98.06 207 LEU A C 1
ATOM 1628 O O . LEU A 1 207 ? -15.942 10.853 11.524 1.00 98.06 207 LEU A O 1
ATOM 1632 N N . LYS A 1 208 ? -14.005 10.706 12.656 1.00 97.81 208 LYS A N 1
ATOM 1633 C CA . LYS A 1 208 ? -13.605 12.101 12.434 1.00 97.81 208 LYS A CA 1
ATOM 1634 C C . LYS A 1 208 ? -13.320 12.386 10.958 1.00 97.81 208 LYS A C 1
ATOM 1636 O O . LYS A 1 208 ? -13.643 13.470 10.484 1.00 97.81 208 LYS A O 1
ATOM 1641 N N . TYR A 1 209 ? -12.720 11.432 10.245 1.00 97.25 209 TYR A N 1
ATOM 1642 C CA . TYR A 1 209 ? -12.430 11.567 8.813 1.00 97.25 209 TYR A CA 1
ATOM 1643 C C . TYR A 1 209 ? -13.610 11.178 7.915 1.00 97.25 209 TYR A C 1
ATOM 1645 O O . TYR A 1 209 ? -13.733 11.694 6.807 1.00 97.25 209 TYR A O 1
ATOM 1653 N N . ASN A 1 210 ? -14.481 10.276 8.373 1.00 97.31 210 ASN A N 1
ATOM 1654 C CA . ASN A 1 210 ? -15.693 9.882 7.661 1.00 97.31 210 ASN A CA 1
ATOM 1655 C C . ASN A 1 210 ? -16.773 9.421 8.653 1.00 97.31 210 ASN A C 1
ATOM 1657 O O . ASN A 1 210 ? -16.719 8.316 9.195 1.00 97.31 210 ASN A O 1
ATOM 1661 N N . ASP A 1 211 ? -17.808 10.235 8.840 1.00 95.81 211 ASP A N 1
ATOM 1662 C CA . ASP A 1 211 ? -18.930 9.966 9.749 1.00 95.81 211 ASP A CA 1
ATOM 1663 C C . ASP A 1 211 ? -19.755 8.720 9.357 1.00 95.81 211 ASP A C 1
ATOM 1665 O O . ASP A 1 211 ? -20.472 8.138 10.187 1.00 95.81 211 ASP A O 1
ATOM 1669 N N . LYS A 1 212 ? -19.619 8.289 8.097 1.00 95.94 212 LYS A N 1
ATOM 1670 C CA . LYS A 1 212 ? -20.233 7.104 7.487 1.00 95.94 212 LYS A CA 1
ATOM 1671 C C . LYS A 1 212 ? -19.264 5.924 7.352 1.00 95.94 212 LYS A C 1
ATOM 1673 O O . LYS A 1 212 ? -19.570 4.979 6.632 1.00 95.94 212 LYS A O 1
ATOM 1678 N N . ALA A 1 213 ? -18.148 5.906 8.086 1.00 94.00 213 ALA A N 1
ATOM 1679 C CA . ALA A 1 213 ? -17.163 4.813 8.071 1.00 94.00 213 ALA A CA 1
ATOM 1680 C C . ALA A 1 213 ? -17.699 3.428 8.512 1.00 94.00 213 ALA A C 1
ATOM 1682 O O . ALA A 1 213 ? -16.979 2.437 8.449 1.00 94.00 213 ALA A O 1
ATOM 1683 N N . GLY A 1 214 ? -18.949 3.329 8.981 1.00 94.44 214 GLY A N 1
ATOM 1684 C CA . GLY A 1 214 ? -19.586 2.045 9.302 1.00 94.44 214 GLY A CA 1
ATOM 1685 C C . GLY A 1 214 ? -19.122 1.393 10.610 1.00 94.44 214 GLY A C 1
ATOM 1686 O O . GLY A 1 214 ? -19.443 0.236 10.854 1.00 94.44 214 GLY A O 1
ATOM 1687 N N . VAL A 1 215 ? -18.408 2.122 11.474 1.00 96.62 215 VAL A N 1
ATOM 1688 C CA . VAL A 1 215 ? -17.796 1.584 12.708 1.00 96.62 215 VAL A CA 1
ATOM 1689 C C . VAL A 1 215 ? -18.514 1.951 14.010 1.00 96.62 215 VAL A C 1
ATOM 1691 O O . VAL A 1 215 ? -18.034 1.652 15.099 1.00 96.62 215 VAL A O 1
ATOM 1694 N N . LYS A 1 216 ? -19.693 2.582 13.942 1.00 96.44 216 LYS A N 1
ATOM 1695 C CA . LYS A 1 216 ? -20.432 3.015 15.147 1.00 96.44 216 LYS A CA 1
ATOM 1696 C C . LYS A 1 216 ? -20.793 1.844 16.071 1.00 96.44 216 LYS A C 1
ATOM 1698 O O . LYS A 1 216 ? -20.785 2.003 17.288 1.00 96.44 216 LYS A O 1
ATOM 1703 N N . THR A 1 217 ? -21.104 0.677 15.508 1.00 96.19 217 THR A N 1
ATOM 1704 C CA . THR A 1 217 ? -21.394 -0.540 16.283 1.00 96.19 217 THR A CA 1
ATOM 1705 C C . THR A 1 217 ? -20.131 -1.111 16.920 1.00 96.19 217 THR A C 1
ATOM 1707 O O . THR A 1 217 ? -20.157 -1.465 18.096 1.00 96.19 217 THR A O 1
ATOM 1710 N N . ASP A 1 218 ? -19.028 -1.146 16.172 1.00 95.81 218 ASP A N 1
ATOM 1711 C CA . ASP A 1 218 ? -17.724 -1.617 16.654 1.00 95.81 218 ASP A CA 1
ATOM 1712 C C . ASP A 1 218 ? -17.239 -0.745 17.826 1.00 95.81 218 ASP A C 1
ATOM 1714 O O . ASP A 1 218 ? -16.876 -1.261 18.880 1.00 95.81 218 ASP A O 1
ATOM 1718 N N . LEU A 1 219 ? -17.376 0.580 17.708 1.00 96.44 219 LEU A N 1
ATOM 1719 C CA . LEU A 1 219 ? -17.025 1.533 18.764 1.00 96.44 219 LEU A CA 1
ATOM 1720 C C . LEU A 1 219 ? -17.866 1.349 20.036 1.00 96.44 219 LEU A C 1
ATOM 1722 O O . LEU A 1 219 ? -17.336 1.409 21.143 1.00 96.44 219 LEU A O 1
ATOM 1726 N N . LYS A 1 220 ? -19.178 1.105 19.901 1.00 96.06 220 LYS A N 1
ATOM 1727 C CA . LYS A 1 220 ? -20.042 0.808 21.057 1.00 96.06 220 LYS A CA 1
ATOM 1728 C C . LYS A 1 220 ? -19.597 -0.462 21.782 1.00 96.06 220 LYS A C 1
ATOM 1730 O O . LYS A 1 220 ? -19.593 -0.474 23.007 1.00 96.06 220 LYS A O 1
ATOM 1735 N N . LYS A 1 221 ? -19.216 -1.507 21.039 1.00 93.12 221 LYS A N 1
ATOM 1736 C CA . LYS A 1 221 ? -18.695 -2.756 21.618 1.00 93.12 221 LYS A CA 1
ATOM 1737 C C . LYS A 1 221 ? -17.382 -2.519 22.363 1.00 93.12 221 LYS A C 1
ATOM 1739 O O . LYS A 1 221 ? -17.252 -2.988 23.487 1.00 93.12 221 LYS A O 1
ATOM 1744 N N . ALA A 1 222 ? -16.463 -1.756 21.769 1.00 94.06 222 ALA A N 1
ATOM 1745 C CA . ALA A 1 222 ? -15.183 -1.404 22.385 1.00 94.06 222 ALA A CA 1
ATOM 1746 C C . ALA A 1 222 ? -15.382 -0.706 23.744 1.00 94.06 222 ALA A C 1
ATOM 1748 O O . ALA A 1 222 ? -14.822 -1.122 24.752 1.00 94.06 222 ALA A O 1
ATOM 1749 N N . LYS A 1 223 ? -16.268 0.301 23.787 1.00 93.94 223 LYS A N 1
ATOM 1750 C CA . LYS A 1 223 ? -16.596 1.076 25.000 1.00 93.94 223 LYS A CA 1
ATOM 1751 C C . LYS A 1 223 ? -17.339 0.292 26.080 1.00 93.94 223 LYS A C 1
ATOM 1753 O O . LYS A 1 223 ? -17.390 0.743 27.212 1.00 93.94 223 LYS A O 1
ATOM 1758 N N . ALA A 1 224 ? -17.969 -0.828 25.736 1.00 90.62 224 ALA A N 1
ATOM 1759 C CA . ALA A 1 224 ? -18.648 -1.672 26.716 1.00 90.62 224 ALA A CA 1
ATOM 1760 C C . ALA A 1 224 ? -17.685 -2.634 27.434 1.00 90.62 224 ALA A C 1
ATOM 1762 O O . ALA A 1 224 ? -18.038 -3.166 28.483 1.00 90.62 224 ALA A O 1
ATOM 1763 N N . LYS A 1 225 ? -16.506 -2.887 26.850 1.00 78.38 225 LYS A N 1
ATOM 1764 C CA . LYS A 1 225 ? -15.484 -3.802 27.376 1.00 78.38 225 LYS A CA 1
ATOM 1765 C C . LYS A 1 225 ? -14.273 -3.093 28.008 1.00 78.38 225 LYS A C 1
ATOM 1767 O O . LYS A 1 225 ? -13.488 -3.765 28.672 1.00 78.38 225 LYS A O 1
ATOM 1772 N N . GLY A 1 226 ? -14.077 -1.801 27.737 1.00 62.16 226 GLY A N 1
ATOM 1773 C CA . GLY A 1 226 ? -12.993 -0.973 28.287 1.00 62.16 226 GLY A CA 1
ATOM 1774 C C . GLY A 1 226 ? -13.485 -0.072 29.404 1.00 62.16 226 GLY A C 1
ATOM 1775 O O . GLY A 1 226 ? -12.695 0.146 30.345 1.00 62.16 226 GLY A O 1
#

Radius of gyration: 20.88 Å; chains: 1; bounding box: 60×46×54 Å

Sequence (226 aa):
MSIALAHKRKMRQLQQEAEQKQPESLETGTVEKPVLTQADLAKSSTDLDADLTALRAIPDHKDRDELKKQLIEKYRQPVMEIMKDYGSFAGQKLVFWWIMWRLDVEGFEPVQADMLVGVEKGLTTEEPFSRDFATLYLDSVQDFTAAGMKSGADFDESYLNGAIAMLESGKVITNDAVKSKLYVCHGRLALARDDNKVAIDSLEKALKYNDKAGVKTDLKKAKAKG

InterPro domains:
  IPR010270 Bacteriophage P2, GpM [PF05944] (47-168)

Organism: Hydrogenovibrio marinus (NCBI:txid28885)

Foldseek 3Di:
DDPVVVVVVVLVVVVVVVVVPDDDDDDDDDDDDPDQDPVNLVVLVVVVVVLVVVLVPDPDPVVSLVSLVVLLVVCVRSLVSCLVPDQAQDPVVSLQVSLVSCCSRVNCPVSLVSLVSCLVRQHADDPPDPFGSLLVSLVSLLVQLVVCVVVVHDDDCVSLVVNVVCVVVVVDDDALQSLLSSLCSQLVVCVVVLVLVSNLVSNVSSCVSPVPSVCPVVNVVSVVSD

pLDDT: mean 87.15, std 16.66, range [31.91, 98.5]